Protein AF-A0A329KVJ8-F1 (afdb_monomer)

Solvent-accessible surface area (backbone atoms only — not comparable to full-atom values): 11980 Å² total; per-residue (Å²): 119,60,82,60,92,86,56,85,40,53,45,92,93,45,66,64,91,73,50,40,62,39,57,25,51,51,36,46,52,45,30,54,51,46,46,39,31,69,37,88,88,39,97,41,44,74,36,63,70,59,50,52,50,47,54,54,48,48,53,50,38,30,81,74,75,59,45,93,89,58,81,87,58,68,58,63,56,28,72,75,43,49,28,47,54,31,48,50,55,36,48,65,75,39,54,90,79,50,50,76,67,55,45,56,64,70,48,76,58,88,35,52,45,62,50,101,85,66,48,65,20,43,42,31,60,26,68,48,63,45,74,42,82,87,81,70,42,82,41,76,70,43,79,76,42,49,41,84,73,37,82,89,78,69,43,69,46,85,35,26,67,38,21,28,41,72,72,47,74,44,84,44,96,88,62,32,23,42,40,32,26,41,30,14,88,63,48,76,44,69,42,80,41,74,50,87,52,75,94,76,70,78,93,129

Structure (mmCIF, N/CA/C/O backbone):
data_AF-A0A329KVJ8-F1
#
_entry.id   AF-A0A329KVJ8-F1
#
loop_
_atom_site.group_PDB
_atom_site.id
_atom_site.type_symbol
_atom_site.label_atom_id
_atom_site.label_alt_id
_atom_site.label_comp_id
_atom_site.label_asym_id
_atom_site.label_entity_id
_atom_site.label_seq_id
_atom_site.pdbx_PDB_ins_code
_atom_site.Cartn_x
_atom_site.Cartn_y
_atom_site.Cartn_z
_atom_site.occupancy
_atom_site.B_iso_or_equiv
_atom_site.auth_seq_id
_atom_site.auth_comp_id
_atom_site.auth_asym_id
_atom_site.auth_atom_id
_atom_site.pdbx_PDB_model_num
ATOM 1 N N . MET A 1 1 ? 10.019 -12.399 -16.164 1.00 94.00 1 MET A N 1
ATOM 2 C CA . MET A 1 1 ? 10.721 -11.217 -15.638 1.00 94.00 1 MET A CA 1
ATOM 3 C C . MET A 1 1 ? 12.112 -11.158 -16.250 1.00 94.00 1 MET A C 1
ATOM 5 O O . MET A 1 1 ? 12.782 -12.186 -16.287 1.00 94.00 1 MET A O 1
ATOM 9 N N . VAL A 1 2 ? 12.518 -9.999 -16.761 1.00 96.12 2 VAL A N 1
ATOM 10 C CA . VAL A 1 2 ? 13.874 -9.719 -17.248 1.00 96.12 2 VAL A CA 1
ATOM 11 C C . VAL A 1 2 ? 14.775 -9.478 -16.038 1.00 96.12 2 VAL A C 1
ATOM 13 O O . VAL A 1 2 ? 14.458 -8.648 -15.190 1.00 96.12 2 VAL A O 1
ATOM 16 N N . LYS A 1 3 ? 15.877 -10.228 -15.941 1.00 94.25 3 LYS A N 1
ATOM 17 C CA . LYS A 1 3 ? 16.767 -10.239 -14.762 1.00 94.25 3 LYS A CA 1
ATOM 18 C C . LYS A 1 3 ? 18.189 -9.746 -15.049 1.00 94.25 3 LYS A C 1
ATOM 20 O O . LYS A 1 3 ? 19.031 -9.768 -14.159 1.00 94.25 3 LYS A O 1
ATOM 25 N N . THR A 1 4 ? 18.473 -9.335 -16.283 1.00 94.00 4 THR A N 1
ATOM 26 C CA . THR A 1 4 ? 19.794 -8.830 -16.687 1.00 94.00 4 THR A CA 1
ATOM 27 C C . THR A 1 4 ? 20.113 -7.505 -15.989 1.00 94.00 4 THR A C 1
ATOM 29 O O . THR A 1 4 ? 19.206 -6.794 -15.544 1.00 94.00 4 THR A O 1
ATOM 32 N N . ALA A 1 5 ? 21.398 -7.171 -15.859 1.00 87.75 5 ALA A N 1
ATOM 33 C CA . ALA A 1 5 ? 21.823 -5.935 -15.197 1.00 87.75 5 ALA A CA 1
ATOM 34 C C . ALA A 1 5 ? 21.452 -4.692 -16.026 1.00 87.75 5 ALA A C 1
ATOM 36 O O . ALA A 1 5 ? 21.069 -3.666 -15.479 1.00 87.75 5 ALA A O 1
ATOM 37 N N . GLU A 1 6 ? 21.463 -4.821 -17.351 1.00 91.75 6 GLU A N 1
ATOM 38 C CA . GLU A 1 6 ? 21.201 -3.766 -18.335 1.00 91.75 6 GLU A CA 1
ATOM 39 C C . GLU A 1 6 ? 19.707 -3.633 -18.674 1.00 91.75 6 GLU A C 1
ATOM 41 O O . GLU A 1 6 ? 19.335 -3.080 -19.711 1.00 91.75 6 GLU A O 1
ATOM 46 N N . ARG A 1 7 ? 18.825 -4.202 -17.842 1.00 94.75 7 ARG A N 1
ATOM 47 C CA . ARG A 1 7 ? 17.386 -4.202 -18.108 1.00 94.75 7 ARG A CA 1
ATOM 48 C C . ARG A 1 7 ? 1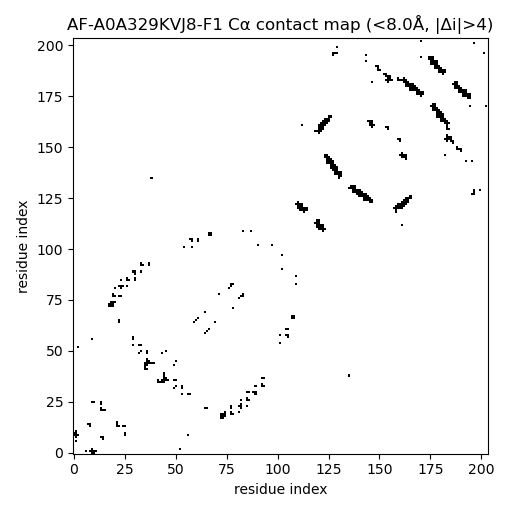6.841 -2.768 -18.116 1.00 94.75 7 ARG A C 1
ATOM 50 O O . ARG A 1 7 ? 17.107 -1.978 -17.215 1.00 94.75 7 ARG A O 1
ATOM 57 N N . THR A 1 8 ? 16.002 -2.471 -19.100 1.00 94.19 8 THR A N 1
ATOM 58 C CA . THR A 1 8 ? 15.227 -1.219 -19.187 1.00 94.19 8 THR A CA 1
ATOM 59 C C . THR A 1 8 ? 13.752 -1.417 -18.824 1.00 94.19 8 THR A C 1
ATOM 61 O O . THR A 1 8 ? 12.992 -0.458 -18.724 1.00 94.19 8 THR A O 1
ATOM 64 N N . THR A 1 9 ? 13.343 -2.668 -18.602 1.00 96.19 9 THR A N 1
ATOM 65 C CA . THR A 1 9 ? 12.014 -3.083 -18.144 1.00 96.19 9 THR A CA 1
ATOM 66 C C . THR A 1 9 ? 12.129 -4.375 -17.336 1.00 96.19 9 THR A C 1
ATOM 68 O O . THR A 1 9 ? 13.104 -5.117 -17.475 1.00 96.19 9 THR A O 1
ATOM 71 N N . LEU A 1 10 ? 11.112 -4.687 -16.533 1.00 97.31 10 LEU A N 1
ATOM 72 C CA . LEU A 1 10 ? 10.978 -5.986 -15.871 1.00 97.31 10 LEU A CA 1
ATOM 73 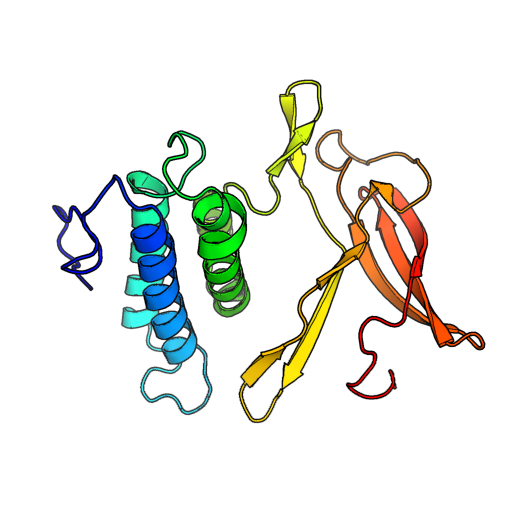C C . LEU A 1 10 ? 10.211 -7.014 -16.715 1.00 97.31 10 LEU A C 1
ATOM 75 O O . LEU A 1 10 ? 10.412 -8.219 -16.546 1.00 97.31 10 LEU A O 1
ATOM 79 N N . TRP A 1 11 ? 9.359 -6.571 -17.641 1.00 97.69 11 TRP A N 1
ATOM 80 C CA . TRP A 1 11 ? 8.614 -7.440 -18.556 1.00 97.69 11 TRP A CA 1
ATOM 81 C C . TRP A 1 11 ? 8.546 -6.830 -19.952 1.00 97.69 11 TRP A C 1
ATOM 83 O O . TRP A 1 11 ? 8.346 -5.625 -20.106 1.00 97.69 11 TRP A O 1
ATOM 93 N N . ALA A 1 12 ? 8.695 -7.691 -20.960 1.00 94.81 12 ALA A N 1
ATOM 94 C CA . ALA A 1 12 ? 8.543 -7.304 -22.354 1.00 94.81 12 ALA A CA 1
ATOM 95 C C . ALA A 1 12 ? 7.123 -6.769 -22.611 1.00 94.81 12 ALA A C 1
ATOM 97 O O . ALA A 1 12 ? 6.149 -7.361 -22.142 1.00 94.81 12 ALA A O 1
ATOM 98 N N . GLY A 1 13 ? 7.013 -5.666 -23.346 1.00 93.00 13 GLY A N 1
ATOM 99 C CA . GLY A 1 13 ? 5.761 -4.963 -23.631 1.00 93.00 13 GLY A CA 1
ATOM 100 C C . GLY A 1 13 ? 5.362 -3.902 -22.596 1.00 93.00 13 GLY A C 1
ATOM 101 O O . GLY A 1 13 ? 4.336 -3.248 -22.786 1.00 93.00 13 GLY A O 1
ATOM 102 N N . LEU A 1 14 ? 6.140 -3.719 -21.517 1.00 95.31 14 LEU A N 1
ATOM 103 C CA . LEU A 1 14 ? 5.912 -2.713 -20.461 1.00 95.31 14 LEU A CA 1
ATOM 104 C C . LEU A 1 14 ? 7.031 -1.642 -20.390 1.00 95.31 14 LEU A C 1
ATOM 106 O O . LEU A 1 14 ? 7.303 -1.049 -19.340 1.00 95.31 14 LEU A O 1
ATOM 110 N N . GLU A 1 15 ? 7.716 -1.396 -21.509 1.00 94.00 15 GLU A N 1
ATOM 111 C CA . GLU A 1 15 ? 8.835 -0.445 -21.618 1.00 94.00 15 GLU A CA 1
ATOM 112 C C . GLU A 1 15 ? 8.394 1.024 -21.728 1.00 94.00 15 GLU A C 1
ATOM 114 O O . GLU A 1 15 ? 9.206 1.932 -21.561 1.00 94.00 15 GLU A O 1
ATOM 119 N N . GLY A 1 16 ? 7.125 1.274 -22.049 1.00 91.12 16 GLY A N 1
ATOM 120 C CA . GLY A 1 16 ? 6.609 2.593 -22.394 1.00 91.12 16 GLY A CA 1
ATOM 121 C C . GLY A 1 16 ? 6.594 3.569 -21.217 1.00 91.12 16 GLY A C 1
ATOM 122 O O . GLY A 1 16 ? 6.222 3.222 -20.097 1.00 91.12 16 GLY A O 1
ATOM 123 N N . THR A 1 17 ? 6.942 4.825 -21.495 1.00 90.88 17 THR A N 1
ATOM 124 C CA . THR A 1 17 ? 7.032 5.918 -20.507 1.00 90.88 17 THR A CA 1
ATOM 125 C C . THR A 1 17 ? 5.989 7.018 -20.714 1.00 90.88 17 THR A C 1
ATOM 127 O O . THR A 1 17 ? 6.091 8.086 -20.124 1.00 90.88 17 THR A O 1
ATOM 130 N N . SER A 1 18 ? 4.983 6.777 -21.559 1.00 93.19 18 SER A N 1
ATOM 131 C CA . SER A 1 18 ? 3.874 7.709 -21.816 1.00 93.19 18 SER A CA 1
ATOM 132 C C . SER A 1 18 ? 2.527 7.228 -21.271 1.00 93.19 18 SER A C 1
ATOM 134 O O . SER A 1 18 ? 1.601 8.025 -21.138 1.00 93.19 18 SER A O 1
ATOM 136 N N . ASN A 1 19 ? 2.408 5.938 -20.939 1.00 95.19 19 ASN A N 1
ATOM 137 C CA . ASN A 1 19 ? 1.203 5.349 -20.363 1.00 95.19 19 ASN A CA 1
ATOM 138 C C . ASN A 1 19 ? 1.502 4.792 -18.959 1.00 95.19 19 ASN A C 1
ATOM 140 O O . ASN A 1 19 ? 2.126 3.730 -18.855 1.00 95.19 19 ASN A O 1
ATOM 144 N N . PRO A 1 20 ? 1.045 5.457 -17.883 1.00 91.94 20 PRO A N 1
ATOM 145 C CA . PRO A 1 20 ? 1.339 5.028 -16.518 1.00 91.94 20 PRO A CA 1
ATOM 146 C C . PRO A 1 20 ? 0.665 3.701 -16.136 1.00 91.94 20 PRO A C 1
ATOM 148 O O . PRO A 1 20 ? 1.131 3.041 -15.213 1.00 91.94 20 PRO A O 1
ATOM 151 N N . ALA A 1 21 ? -0.340 3.223 -16.885 1.00 95.56 21 ALA A N 1
ATOM 152 C CA . ALA A 1 21 ? -0.958 1.914 -16.644 1.00 95.56 21 ALA A CA 1
ATOM 153 C C . ALA A 1 21 ? 0.044 0.749 -16.762 1.00 95.56 21 ALA A C 1
ATOM 155 O O . ALA A 1 21 ? -0.145 -0.315 -16.168 1.00 95.56 21 ALA A O 1
ATOM 156 N N . GLN A 1 22 ? 1.148 0.939 -17.496 1.00 97.06 22 GLN A N 1
ATOM 157 C CA . GLN A 1 22 ? 2.220 -0.056 -17.568 1.00 97.06 22 GLN A CA 1
ATOM 158 C C . GLN A 1 22 ? 2.982 -0.198 -16.242 1.00 97.06 22 GLN A C 1
ATOM 160 O O . GLN A 1 22 ? 3.447 -1.295 -15.924 1.00 97.06 22 GLN A O 1
ATOM 165 N N . ILE A 1 23 ? 3.073 0.874 -15.444 1.00 95.31 23 ILE A N 1
ATOM 166 C CA . ILE A 1 23 ? 3.664 0.842 -14.099 1.00 95.31 23 ILE A CA 1
ATOM 167 C C . ILE A 1 23 ? 2.781 -0.019 -13.191 1.00 95.31 23 ILE A C 1
ATOM 169 O O . ILE A 1 23 ? 3.263 -1.007 -12.634 1.00 95.31 23 ILE A O 1
ATOM 173 N N . SER A 1 24 ? 1.476 0.263 -13.143 1.00 91.75 24 SER A N 1
ATOM 174 C CA . SER A 1 24 ? 0.513 -0.511 -12.351 1.00 91.75 24 SER A CA 1
ATOM 175 C C . SER A 1 24 ? 0.456 -1.975 -12.778 1.00 91.75 24 SER A C 1
ATOM 177 O O . SER A 1 24 ? 0.450 -2.865 -11.932 1.00 91.75 24 SER A O 1
ATOM 179 N N . THR A 1 25 ? 0.502 -2.253 -14.085 1.00 97.50 25 THR A N 1
ATOM 180 C CA . THR A 1 25 ? 0.568 -3.628 -14.614 1.00 97.50 25 THR A CA 1
ATOM 181 C C . THR A 1 25 ? 1.837 -4.349 -14.148 1.00 97.50 25 THR A C 1
ATOM 183 O O . THR A 1 25 ? 1.797 -5.525 -13.787 1.00 97.50 25 THR A O 1
ATOM 186 N N . THR A 1 26 ? 2.970 -3.644 -14.108 1.00 97.81 26 THR A N 1
ATOM 187 C CA . THR A 1 26 ? 4.240 -4.199 -13.626 1.00 97.81 26 THR A CA 1
ATOM 188 C C . THR A 1 26 ? 4.174 -4.547 -12.139 1.00 97.81 26 THR A C 1
ATOM 190 O O . THR A 1 26 ? 4.569 -5.650 -11.756 1.00 97.81 26 THR A O 1
ATOM 193 N N . TYR A 1 27 ? 3.614 -3.666 -11.304 1.00 95.75 27 TYR A N 1
ATOM 194 C CA . TYR A 1 27 ? 3.371 -3.987 -9.896 1.00 95.75 27 TYR A CA 1
ATOM 195 C C . TYR A 1 27 ? 2.333 -5.102 -9.720 1.00 95.75 27 TYR A C 1
ATOM 197 O O . TYR A 1 27 ? 2.516 -5.956 -8.862 1.00 95.75 27 TYR A O 1
ATOM 205 N N . GLY A 1 28 ? 1.312 -5.189 -10.575 1.00 96.94 28 GLY A N 1
ATOM 206 C CA . GLY A 1 28 ? 0.378 -6.320 -10.589 1.00 96.94 28 GLY A CA 1
ATOM 207 C C . GLY A 1 28 ? 1.074 -7.666 -10.836 1.00 96.94 28 GLY A C 1
ATOM 208 O O . GLY A 1 28 ? 0.791 -8.652 -10.153 1.00 96.94 28 GLY A O 1
ATOM 209 N N . ASN A 1 29 ? 2.056 -7.711 -11.742 1.00 98.38 29 ASN A N 1
ATOM 210 C CA . ASN A 1 29 ? 2.873 -8.909 -11.962 1.00 98.38 29 ASN A CA 1
ATOM 211 C C . ASN A 1 29 ? 3.735 -9.257 -10.736 1.00 98.38 29 ASN A C 1
ATOM 213 O O . ASN A 1 29 ? 3.837 -10.431 -10.372 1.00 98.38 29 ASN A O 1
ATOM 217 N N . LEU A 1 30 ? 4.325 -8.254 -10.075 1.00 97.44 30 LEU A N 1
ATOM 218 C CA . LEU A 1 30 ? 5.062 -8.455 -8.822 1.00 97.44 30 LEU A CA 1
ATOM 219 C C . LEU A 1 30 ? 4.135 -8.960 -7.706 1.00 97.44 30 LEU A C 1
ATOM 221 O O . LEU A 1 30 ? 4.497 -9.901 -7.007 1.00 97.44 30 LEU A O 1
ATOM 225 N N . LYS A 1 31 ? 2.908 -8.436 -7.593 1.00 96.25 31 LYS A N 1
ATOM 226 C CA . LYS A 1 31 ? 1.887 -8.927 -6.654 1.00 96.25 31 LYS A CA 1
ATOM 227 C C . LYS A 1 31 ? 1.548 -10.392 -6.901 1.00 96.25 31 LYS A C 1
ATOM 229 O O . LYS A 1 31 ? 1.500 -11.169 -5.950 1.00 96.25 31 LYS A O 1
ATOM 234 N N . ALA A 1 32 ? 1.365 -10.797 -8.157 1.00 97.38 32 ALA A N 1
ATOM 235 C CA . ALA A 1 32 ? 1.114 -12.197 -8.493 1.00 97.38 32 ALA A CA 1
ATOM 236 C C . ALA A 1 32 ? 2.272 -13.114 -8.051 1.00 97.38 32 ALA A C 1
ATOM 238 O O . ALA A 1 32 ? 2.038 -14.188 -7.493 1.00 97.38 32 ALA A O 1
ATOM 239 N N . MET A 1 33 ? 3.522 -12.675 -8.238 1.00 97.94 33 MET A N 1
ATOM 240 C CA . MET A 1 33 ? 4.703 -13.391 -7.739 1.00 97.94 33 MET A CA 1
ATOM 241 C C . MET A 1 33 ? 4.713 -13.472 -6.206 1.00 97.94 33 MET A C 1
ATOM 243 O O . MET A 1 33 ? 4.948 -14.545 -5.652 1.00 97.94 33 MET A O 1
ATOM 247 N N . THR A 1 34 ? 4.406 -12.371 -5.518 1.00 95.69 34 THR A N 1
ATOM 248 C CA . THR A 1 34 ? 4.324 -12.313 -4.051 1.00 95.69 34 THR A CA 1
ATOM 249 C C . THR A 1 34 ? 3.263 -13.252 -3.493 1.00 95.69 34 THR A C 1
ATOM 251 O O . THR A 1 34 ? 3.527 -13.983 -2.536 1.00 95.69 34 THR A O 1
ATOM 254 N N . LEU A 1 35 ? 2.084 -13.300 -4.116 1.00 92.56 35 LEU A N 1
ATOM 255 C CA . LEU A 1 35 ? 1.047 -14.269 -3.773 1.00 92.56 35 LEU A CA 1
ATOM 256 C C . LEU A 1 35 ? 1.576 -15.695 -3.947 1.00 92.56 35 LEU A C 1
ATOM 258 O O . LEU A 1 35 ? 1.502 -16.485 -3.010 1.00 92.56 35 LEU A O 1
ATOM 262 N N . ALA A 1 36 ? 2.203 -16.021 -5.080 1.00 96.25 36 ALA A N 1
ATOM 263 C CA . ALA A 1 36 ? 2.777 -17.350 -5.290 1.00 96.25 36 ALA A CA 1
ATOM 264 C C . ALA A 1 36 ? 3.844 -17.722 -4.236 1.00 96.25 36 ALA A C 1
ATOM 266 O O . ALA A 1 36 ? 3.935 -18.891 -3.862 1.00 96.25 36 ALA A O 1
ATOM 267 N N . TYR A 1 37 ? 4.609 -16.750 -3.730 1.00 96.56 37 TYR A N 1
ATOM 268 C CA . TYR A 1 37 ? 5.597 -16.936 -2.662 1.00 96.56 37 TYR A CA 1
ATOM 269 C C . TYR A 1 37 ? 4.972 -17.125 -1.265 1.00 96.56 37 TYR A C 1
ATOM 271 O O . TYR A 1 37 ? 5.458 -17.944 -0.481 1.00 96.56 37 TYR A O 1
ATOM 279 N N . LYS A 1 38 ? 3.898 -16.399 -0.925 1.00 91.56 38 LYS A N 1
ATOM 280 C CA . LYS A 1 38 ? 3.304 -16.420 0.429 1.00 91.56 38 LYS A CA 1
ATOM 281 C C . LYS A 1 38 ? 2.160 -17.412 0.623 1.00 91.56 38 LYS A C 1
ATOM 283 O O . LYS A 1 38 ? 1.933 -17.884 1.737 1.00 91.56 38 LYS A O 1
ATOM 288 N N . VAL A 1 39 ? 1.420 -17.729 -0.433 1.00 87.25 39 VAL A N 1
ATOM 289 C CA . VAL A 1 39 ? 0.175 -18.503 -0.364 1.00 87.25 39 VAL A CA 1
ATOM 290 C C . VAL A 1 39 ? 0.468 -19.968 -0.022 1.00 87.25 39 VAL A C 1
ATOM 292 O O . VAL A 1 39 ? 1.129 -20.693 -0.762 1.00 87.25 39 VAL A O 1
ATOM 295 N N . LYS A 1 40 ? -0.081 -20.437 1.105 1.00 86.12 40 LYS A N 1
ATOM 296 C CA . LYS A 1 40 ? 0.053 -21.822 1.583 1.00 86.12 40 LYS A CA 1
ATOM 297 C C . LYS A 1 40 ? -0.396 -22.866 0.549 1.00 86.12 40 LYS A C 1
ATOM 299 O O . LYS A 1 40 ? -1.549 -22.862 0.126 1.00 86.12 40 LYS A O 1
ATOM 304 N N . GLY A 1 41 ? 0.463 -23.813 0.195 1.00 89.94 41 GLY A N 1
ATOM 305 C CA . GLY A 1 41 ? 0.143 -24.836 -0.811 1.00 89.94 41 GLY A CA 1
ATOM 306 C C . GLY A 1 41 ? 0.390 -24.402 -2.259 1.00 89.94 41 GLY A C 1
ATOM 307 O O . GLY A 1 41 ? 0.189 -25.202 -3.167 1.00 89.94 41 GLY A O 1
ATOM 308 N N . SER A 1 42 ? 0.881 -23.179 -2.484 1.00 94.81 42 SER A N 1
ATOM 309 C CA . SER A 1 42 ? 1.580 -22.856 -3.726 1.00 94.81 42 SER A CA 1
ATOM 310 C C . SER A 1 42 ? 2.837 -23.720 -3.845 1.00 94.81 42 SER A C 1
ATOM 312 O O . SER A 1 42 ? 3.571 -23.892 -2.871 1.00 94.81 42 SER A O 1
ATOM 314 N N . SER A 1 43 ? 3.147 -24.203 -5.049 1.00 96.44 43 SER A N 1
ATOM 315 C CA . SER A 1 43 ? 4.417 -24.891 -5.325 1.00 96.44 43 SER A CA 1
ATOM 316 C C . SER A 1 43 ? 5.639 -23.974 -5.186 1.00 96.44 43 SER A C 1
ATOM 318 O O . SER A 1 43 ? 6.771 -24.449 -5.191 1.00 96.44 43 SER A O 1
ATOM 320 N N . LEU A 1 44 ? 5.416 -22.660 -5.099 1.00 96.69 44 LEU A N 1
ATOM 321 C CA . LEU A 1 44 ? 6.440 -21.631 -4.927 1.00 96.69 44 LEU A CA 1
ATOM 322 C C . LEU A 1 44 ? 6.447 -21.042 -3.510 1.00 96.69 44 LEU A C 1
ATOM 324 O O . LEU A 1 44 ? 7.183 -20.087 -3.254 1.00 96.69 44 LEU A O 1
ATOM 328 N N . GLN A 1 45 ? 5.659 -21.610 -2.589 1.00 96.12 45 GLN A N 1
ATOM 329 C CA . GLN A 1 45 ? 5.598 -21.141 -1.212 1.00 96.12 45 GLN A CA 1
ATOM 330 C C . GLN A 1 45 ? 6.991 -21.175 -0.567 1.00 96.12 45 GLN A C 1
ATOM 332 O O . GLN A 1 45 ? 7.638 -22.221 -0.541 1.00 96.12 45 GLN A O 1
ATOM 337 N N . GLY A 1 46 ? 7.441 -20.042 -0.023 1.00 93.75 46 GLY A N 1
ATOM 338 C CA . GLY A 1 46 ? 8.740 -19.943 0.651 1.00 93.75 46 GLY A CA 1
ATOM 339 C C . GLY A 1 46 ? 9.949 -20.068 -0.285 1.00 93.75 46 GLY A C 1
ATOM 340 O O . GLY A 1 46 ? 11.061 -20.297 0.182 1.00 93.75 46 GLY A O 1
ATOM 341 N N . ASN A 1 47 ? 9.765 -19.948 -1.604 1.00 97.69 47 ASN A N 1
ATOM 342 C CA . ASN A 1 47 ? 10.873 -20.007 -2.550 1.00 97.69 47 ASN A CA 1
ATOM 343 C C . ASN A 1 47 ? 11.760 -18.751 -2.450 1.00 97.69 47 ASN A C 1
ATOM 345 O O . ASN A 1 47 ? 11.378 -17.663 -2.879 1.00 97.69 47 ASN A O 1
ATOM 349 N N . GLU A 1 48 ? 12.972 -18.922 -1.925 1.00 95.56 48 GLU A N 1
ATOM 350 C CA . GLU A 1 48 ? 13.935 -17.835 -1.708 1.00 95.56 48 GLU A CA 1
ATOM 351 C C . GLU A 1 48 ? 14.378 -17.136 -3.003 1.00 95.56 48 GLU A C 1
ATOM 353 O O . GLU A 1 48 ? 14.541 -15.918 -3.023 1.00 95.56 48 GLU A O 1
ATOM 358 N N . ALA A 1 49 ? 14.530 -17.872 -4.109 1.00 96.25 49 ALA A N 1
ATOM 359 C CA . ALA A 1 49 ? 14.889 -17.265 -5.391 1.00 96.25 49 ALA A CA 1
ATOM 360 C C . ALA A 1 49 ? 13.770 -16.345 -5.904 1.00 96.25 49 ALA A C 1
ATOM 362 O O . ALA A 1 49 ? 14.050 -15.242 -6.366 1.00 96.25 49 ALA A O 1
ATOM 363 N N . LEU A 1 50 ? 12.509 -16.766 -5.755 1.00 97.50 50 LEU A N 1
ATOM 364 C CA . LEU A 1 50 ? 11.348 -15.951 -6.099 1.00 97.50 50 LEU A CA 1
ATOM 365 C C . LEU A 1 50 ? 11.254 -14.707 -5.210 1.00 97.50 50 LEU A C 1
ATOM 367 O O . LEU A 1 50 ? 11.017 -13.621 -5.730 1.00 97.50 50 LEU A O 1
ATOM 371 N N . LYS A 1 51 ? 11.486 -14.840 -3.898 1.00 95.12 51 LYS A N 1
ATOM 372 C CA . LYS A 1 51 ? 11.558 -13.689 -2.985 1.00 95.12 51 LYS A CA 1
ATOM 373 C C . LYS A 1 51 ? 12.606 -12.676 -3.450 1.00 95.12 51 LYS A C 1
ATOM 375 O O . LYS A 1 51 ? 12.294 -11.495 -3.573 1.00 95.12 51 LYS A O 1
ATOM 380 N N . ASN A 1 52 ? 13.817 -13.136 -3.762 1.00 94.06 52 ASN A N 1
ATOM 381 C CA . ASN A 1 52 ? 14.899 -12.266 -4.226 1.00 94.06 52 ASN A CA 1
ATOM 382 C C . ASN A 1 52 ? 14.557 -11.582 -5.556 1.00 94.06 52 ASN A C 1
ATOM 384 O O . ASN A 1 52 ? 14.849 -10.400 -5.725 1.00 94.06 52 ASN A O 1
ATOM 388 N N . ASP A 1 53 ? 13.902 -12.292 -6.480 1.00 96.50 53 ASP A N 1
ATOM 389 C CA . ASP A 1 53 ? 13.412 -11.695 -7.724 1.00 96.50 53 ASP A CA 1
ATOM 390 C C . ASP A 1 53 ? 12.380 -10.589 -7.452 1.00 96.50 53 ASP A C 1
ATOM 392 O O . ASP A 1 53 ? 12.450 -9.528 -8.070 1.00 96.50 53 ASP A O 1
ATOM 396 N N . ILE A 1 54 ? 11.440 -10.814 -6.523 1.00 95.50 54 ILE A N 1
ATOM 397 C CA . ILE A 1 54 ? 10.420 -9.823 -6.153 1.00 95.50 54 ILE A CA 1
ATOM 398 C C . ILE A 1 54 ? 11.083 -8.577 -5.566 1.00 95.50 54 ILE A C 1
ATOM 400 O O . ILE A 1 54 ? 10.838 -7.479 -6.061 1.00 95.50 54 ILE A O 1
ATOM 404 N N . ILE A 1 55 ? 11.947 -8.741 -4.560 1.00 92.25 55 ILE A N 1
ATOM 405 C CA . ILE A 1 55 ? 12.632 -7.625 -3.889 1.00 92.25 55 ILE A CA 1
ATOM 406 C C . ILE A 1 55 ? 13.479 -6.835 -4.891 1.00 92.25 55 ILE A C 1
ATOM 408 O O . ILE A 1 55 ? 13.392 -5.611 -4.946 1.00 92.25 55 ILE A O 1
ATOM 412 N N . ASN A 1 56 ? 14.240 -7.522 -5.748 1.00 93.31 56 ASN A N 1
ATOM 413 C CA . ASN A 1 56 ? 15.030 -6.865 -6.785 1.00 93.31 56 ASN A CA 1
ATOM 414 C C . ASN A 1 56 ? 14.156 -6.144 -7.828 1.00 93.31 56 ASN A C 1
ATOM 416 O O . ASN A 1 56 ? 14.549 -5.107 -8.358 1.00 93.31 56 ASN A O 1
ATOM 420 N N . GLY A 1 57 ? 12.973 -6.682 -8.135 1.00 94.69 57 GLY A N 1
ATOM 421 C CA . GLY A 1 57 ? 11.993 -6.029 -8.997 1.00 94.69 57 GLY A CA 1
ATOM 422 C C . GLY A 1 57 ? 11.423 -4.754 -8.382 1.00 94.69 57 GLY A C 1
ATOM 423 O O . GLY A 1 57 ? 11.356 -3.736 -9.066 1.00 94.69 57 GLY A O 1
ATOM 424 N N . LEU A 1 58 ? 11.055 -4.795 -7.100 1.00 92.25 58 LEU A N 1
ATOM 425 C CA . LEU A 1 58 ? 10.569 -3.630 -6.357 1.00 92.25 58 LEU A CA 1
ATOM 426 C C . LEU A 1 58 ? 11.627 -2.520 -6.317 1.00 92.25 58 LEU A C 1
ATOM 428 O O . LEU A 1 58 ? 11.336 -1.390 -6.707 1.00 92.25 58 LEU A O 1
ATOM 432 N N . ASP A 1 59 ? 12.868 -2.874 -5.973 1.00 90.12 59 ASP A N 1
ATOM 433 C CA . ASP A 1 59 ? 13.990 -1.935 -5.921 1.00 90.12 59 ASP A CA 1
ATOM 434 C C . ASP A 1 59 ? 14.269 -1.294 -7.291 1.00 90.12 59 ASP A C 1
ATOM 436 O O . ASP A 1 59 ? 14.438 -0.077 -7.406 1.00 90.12 59 ASP A O 1
ATOM 440 N N . TRP A 1 60 ? 14.233 -2.088 -8.366 1.00 93.81 60 TRP A N 1
ATOM 441 C CA . TRP A 1 60 ? 14.389 -1.565 -9.721 1.00 93.81 60 TRP A CA 1
ATOM 442 C C . TRP A 1 60 ? 13.236 -0.627 -10.108 1.00 93.81 60 TRP A C 1
ATOM 444 O O . TRP A 1 60 ? 13.481 0.431 -10.693 1.00 93.81 60 TRP A O 1
ATOM 454 N N . MET A 1 61 ? 11.987 -0.980 -9.778 1.00 93.31 61 MET A N 1
ATOM 455 C CA . MET A 1 61 ? 10.821 -0.131 -10.052 1.00 93.31 61 MET A CA 1
ATOM 456 C C . MET A 1 61 ? 10.915 1.203 -9.326 1.00 93.31 61 MET A C 1
ATOM 458 O O . MET A 1 61 ? 10.647 2.235 -9.945 1.00 93.31 61 MET A O 1
ATOM 462 N N . TYR A 1 62 ? 11.352 1.194 -8.066 1.00 88.75 62 TYR A N 1
ATOM 463 C CA . TYR A 1 62 ? 11.584 2.416 -7.312 1.00 88.75 62 TYR A CA 1
ATOM 464 C C . TYR A 1 62 ? 12.610 3.304 -8.021 1.00 88.75 62 TYR A C 1
ATOM 466 O O . TYR A 1 62 ? 12.290 4.418 -8.422 1.00 88.75 62 TYR A O 1
ATOM 474 N N . HIS A 1 63 ? 13.810 2.797 -8.300 1.00 88.12 63 HIS A N 1
ATOM 475 C CA . HIS A 1 63 ? 14.874 3.614 -8.890 1.00 88.12 63 HIS A CA 1
ATOM 476 C C . HIS A 1 63 ? 14.570 4.126 -10.308 1.00 88.12 63 HIS A C 1
ATOM 478 O O . HIS A 1 63 ? 15.097 5.167 -10.698 1.00 88.12 63 HIS A O 1
ATOM 484 N N . ASN A 1 64 ? 13.730 3.430 -11.085 1.00 91.56 64 ASN A N 1
ATOM 485 C CA . ASN A 1 64 ? 13.581 3.706 -12.520 1.00 91.56 64 ASN A CA 1
ATOM 486 C C . ASN A 1 64 ? 12.194 4.194 -12.953 1.00 91.56 64 ASN A C 1
ATOM 488 O O . ASN A 1 64 ? 12.089 4.831 -14.001 1.00 91.56 64 ASN A O 1
ATOM 492 N N . ARG A 1 65 ? 11.117 3.849 -12.236 1.00 91.56 65 ARG A N 1
ATOM 493 C CA . ARG A 1 65 ? 9.742 3.998 -12.755 1.00 91.56 65 ARG A CA 1
ATOM 494 C C . ARG A 1 65 ? 8.770 4.688 -11.806 1.00 91.56 65 ARG A C 1
ATOM 496 O O . ARG A 1 65 ? 7.911 5.411 -12.301 1.00 91.56 65 ARG A O 1
ATOM 503 N N . TYR A 1 66 ? 8.884 4.487 -10.494 1.00 87.75 66 TYR A N 1
ATOM 504 C CA . TYR A 1 66 ? 7.925 5.010 -9.519 1.00 87.75 66 TYR A CA 1
ATOM 505 C C . TYR A 1 66 ? 8.634 5.482 -8.238 1.00 87.75 66 TYR A C 1
ATOM 507 O O . TYR A 1 66 ? 8.850 4.705 -7.312 1.00 87.75 66 TYR A O 1
ATOM 515 N N . ASN A 1 67 ? 9.025 6.763 -8.208 1.00 81.56 67 ASN A N 1
ATOM 516 C CA . ASN A 1 67 ? 9.655 7.430 -7.061 1.00 81.56 67 ASN A CA 1
ATOM 517 C C . ASN A 1 67 ? 9.354 8.943 -7.045 1.00 81.56 67 ASN A C 1
ATOM 519 O O . ASN A 1 67 ? 8.929 9.475 -8.073 1.00 81.56 67 ASN A O 1
ATOM 523 N N . PRO A 1 68 ? 9.631 9.660 -5.935 1.00 76.56 68 PRO A N 1
ATOM 524 C CA . PRO A 1 68 ? 9.293 11.082 -5.793 1.00 76.56 68 PRO A CA 1
ATOM 525 C C . PRO A 1 68 ? 9.956 12.031 -6.800 1.00 76.56 68 PRO A C 1
ATOM 527 O O . PRO A 1 68 ? 9.483 13.148 -6.986 1.00 76.56 68 PRO A O 1
ATOM 530 N N . SER A 1 69 ? 11.058 11.621 -7.435 1.00 80.12 69 SER A N 1
ATOM 531 C CA . SER A 1 69 ? 11.746 12.443 -8.438 1.00 80.12 69 SER A CA 1
ATOM 532 C C . SER A 1 69 ? 11.138 12.298 -9.838 1.00 80.12 69 SER A C 1
ATOM 534 O O . SER A 1 69 ? 11.492 13.061 -10.736 1.00 80.12 69 SER A O 1
ATOM 536 N N . ILE A 1 70 ? 10.246 11.323 -10.055 1.00 82.75 70 ILE A N 1
ATOM 537 C CA . ILE A 1 70 ? 9.582 11.106 -11.342 1.00 82.75 70 ILE A CA 1
ATOM 538 C C . ILE A 1 70 ? 8.318 11.963 -11.413 1.00 82.75 70 ILE A C 1
ATOM 540 O O . ILE A 1 70 ? 7.399 11.817 -10.612 1.00 82.75 70 ILE A O 1
ATOM 544 N N . ALA A 1 71 ? 8.263 12.845 -12.412 1.00 86.25 71 ALA A N 1
ATOM 545 C CA . ALA A 1 71 ? 7.068 13.625 -12.706 1.00 86.25 71 ALA A CA 1
ATOM 546 C C . ALA A 1 71 ? 5.930 12.712 -13.186 1.00 86.25 71 ALA A C 1
ATOM 548 O O . ALA A 1 71 ? 6.136 11.837 -14.031 1.00 86.25 71 ALA A O 1
ATOM 549 N N . THR A 1 72 ? 4.722 12.946 -12.676 1.00 85.56 72 THR A N 1
ATOM 550 C CA . THR A 1 72 ? 3.529 12.199 -13.081 1.00 85.56 72 THR A CA 1
ATOM 551 C C . THR A 1 72 ? 3.107 12.573 -14.506 1.00 85.56 72 THR A C 1
ATOM 553 O O . THR A 1 72 ? 3.287 13.701 -14.968 1.00 85.56 72 THR A O 1
ATOM 556 N N . TYR A 1 73 ? 2.553 11.604 -15.234 1.00 91.25 73 TYR A N 1
ATOM 557 C CA . TYR A 1 73 ? 2.072 11.778 -16.607 1.00 91.25 73 TYR A CA 1
ATOM 558 C C . TYR A 1 73 ? 0.892 10.854 -16.901 1.00 91.25 73 TYR A C 1
ATOM 560 O O . TYR A 1 73 ? 0.736 9.810 -16.271 1.00 91.25 73 TYR A O 1
ATOM 568 N N . GLY A 1 74 ? 0.082 11.200 -17.903 1.00 94.06 74 GLY A N 1
ATOM 569 C CA . GLY A 1 74 ? -1.063 10.388 -18.312 1.00 94.06 74 GLY A CA 1
ATOM 570 C C . GLY A 1 74 ? -2.178 10.370 -17.262 1.00 94.06 74 GLY A C 1
ATOM 571 O O . GLY A 1 74 ? -2.532 11.406 -16.707 1.00 94.06 74 GLY A O 1
ATOM 572 N N . ASN A 1 75 ? -2.770 9.200 -17.026 1.00 88.88 75 ASN A N 1
ATOM 573 C CA . ASN A 1 75 ? -3.871 9.041 -16.078 1.00 88.88 75 ASN A CA 1
ATOM 574 C C . ASN A 1 75 ? -3.384 9.163 -14.621 1.00 88.88 75 ASN A C 1
ATOM 576 O O . ASN A 1 75 ? -2.646 8.299 -14.149 1.00 88.88 75 ASN A O 1
ATOM 580 N N . TRP A 1 76 ? -3.838 10.198 -13.905 1.00 78.00 76 TRP A N 1
ATOM 581 C CA . TRP A 1 76 ? -3.508 10.450 -12.493 1.00 78.00 76 TRP A CA 1
ATOM 582 C C . TRP A 1 76 ? -3.850 9.261 -11.584 1.00 78.00 76 TRP A C 1
ATOM 584 O O . TRP A 1 76 ? -3.094 8.946 -10.667 1.00 78.00 76 TRP A O 1
ATOM 594 N N . TRP A 1 77 ? -4.941 8.552 -11.896 1.00 80.38 77 TRP A N 1
ATOM 595 C CA . TRP A 1 77 ? -5.416 7.414 -11.112 1.00 80.38 77 TRP A CA 1
ATOM 596 C C . TRP A 1 77 ? -4.345 6.328 -10.973 1.00 80.38 77 TRP A C 1
ATOM 598 O O . TRP A 1 77 ? -4.238 5.702 -9.926 1.00 80.38 77 TRP A O 1
ATOM 608 N N . GLU A 1 78 ? -3.506 6.123 -11.991 1.00 85.06 78 GLU A N 1
ATOM 609 C CA . GLU A 1 78 ? -2.455 5.102 -11.941 1.00 85.06 78 GLU A CA 1
ATOM 610 C C . GLU A 1 78 ? -1.366 5.433 -10.913 1.00 85.06 78 GLU A C 1
ATOM 612 O O . GLU A 1 78 ? -0.830 4.526 -10.280 1.00 85.06 78 GLU A O 1
ATOM 617 N N . TRP A 1 79 ? -1.069 6.720 -10.719 1.00 78.75 79 TRP A N 1
ATOM 618 C CA . TRP A 1 79 ? -0.040 7.192 -9.792 1.00 78.75 79 TRP A CA 1
ATOM 619 C C . TRP A 1 79 ? -0.518 7.215 -8.347 1.00 78.75 79 TRP A C 1
ATOM 621 O O . TRP A 1 79 ? 0.258 6.890 -7.450 1.00 78.75 79 TRP A O 1
ATOM 631 N N . GLU A 1 80 ? -1.775 7.603 -8.138 1.00 68.19 80 GLU A N 1
ATOM 632 C CA . GLU A 1 80 ? -2.336 7.871 -6.809 1.00 68.19 80 GLU A CA 1
ATOM 633 C C . GLU A 1 80 ? -3.208 6.737 -6.271 1.00 68.19 80 GLU A C 1
ATOM 635 O O . GLU A 1 80 ? -3.446 6.669 -5.067 1.00 68.19 80 GLU A O 1
ATOM 640 N N . ILE A 1 81 ? -3.633 5.800 -7.126 1.00 64.69 81 ILE A N 1
ATOM 641 C CA . ILE A 1 81 ? -4.501 4.688 -6.724 1.00 64.69 81 ILE A CA 1
ATOM 642 C C . ILE A 1 81 ? -4.007 3.352 -7.296 1.00 64.69 81 ILE A C 1
ATOM 644 O O . ILE A 1 81 ? -3.718 2.431 -6.538 1.00 64.69 81 ILE A O 1
ATOM 648 N N . GLY A 1 82 ? -3.871 3.226 -8.617 1.00 77.88 82 GLY A N 1
ATOM 649 C CA . GLY A 1 82 ? -3.588 1.951 -9.286 1.00 77.88 82 GLY A CA 1
ATOM 650 C C . GLY A 1 82 ? -2.301 1.270 -8.820 1.00 77.88 82 GLY A C 1
ATOM 651 O O . GLY A 1 82 ? -2.342 0.183 -8.242 1.00 77.88 82 GLY A O 1
ATOM 652 N N . THR A 1 83 ? -1.155 1.911 -9.051 1.00 83.81 83 THR A N 1
ATOM 653 C CA . THR A 1 83 ? 0.160 1.434 -8.595 1.00 83.81 83 THR A CA 1
ATOM 654 C C . THR A 1 83 ? 0.242 1.318 -7.065 1.00 83.81 83 THR A C 1
ATOM 656 O O . THR A 1 83 ? 0.635 0.25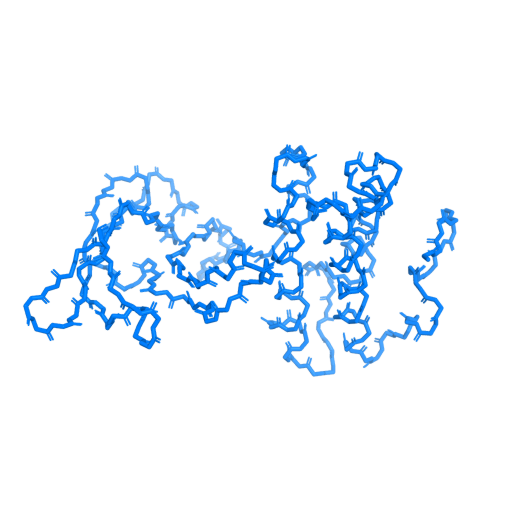0 -6.584 1.00 83.81 83 THR A O 1
ATOM 659 N N . PRO A 1 84 ? -0.174 2.338 -6.291 1.00 77.75 84 PRO A N 1
ATOM 660 C CA . PRO A 1 84 ? -0.299 2.265 -4.837 1.00 77.75 84 PRO A CA 1
ATOM 661 C C . PRO A 1 84 ? -0.954 1.015 -4.267 1.00 77.75 84 PRO A C 1
ATOM 663 O O . PRO A 1 84 ? -0.386 0.369 -3.389 1.00 77.75 84 PRO A O 1
ATOM 666 N N . LEU A 1 85 ? -2.131 0.650 -4.779 1.00 75.38 85 LEU A N 1
ATOM 667 C CA . LEU A 1 85 ? -2.877 -0.511 -4.301 1.00 75.38 85 LEU A CA 1
ATOM 668 C C . LEU A 1 85 ? -2.057 -1.796 -4.456 1.00 75.38 85 LEU A C 1
ATOM 670 O O . LEU A 1 85 ? -1.957 -2.587 -3.522 1.00 75.38 85 LEU A O 1
ATOM 674 N N . GLN A 1 86 ? -1.413 -1.976 -5.614 1.00 84.69 86 GLN A N 1
ATOM 675 C CA . GLN A 1 86 ? -0.579 -3.153 -5.865 1.00 84.69 86 GLN A CA 1
ATOM 676 C C . GLN A 1 86 ? 0.652 -3.182 -4.952 1.00 84.69 86 GLN A C 1
ATOM 678 O O . GLN A 1 86 ? 1.008 -4.244 -4.439 1.00 84.69 86 GLN A O 1
ATOM 683 N N . LEU A 1 87 ? 1.307 -2.033 -4.749 1.00 84.38 87 LEU A N 1
ATOM 684 C CA . LEU A 1 87 ? 2.492 -1.950 -3.898 1.00 84.38 87 LEU A CA 1
ATOM 685 C C . LEU A 1 87 ? 2.155 -2.235 -2.430 1.00 84.38 87 LEU A C 1
ATOM 687 O O . LEU A 1 87 ? 2.874 -3.001 -1.787 1.00 84.38 87 LEU A O 1
ATOM 691 N N . ASN A 1 88 ? 1.041 -1.695 -1.931 1.00 75.75 88 ASN A N 1
ATOM 692 C CA . ASN A 1 88 ? 0.562 -1.961 -0.577 1.00 75.75 88 ASN A CA 1
ATOM 693 C C . ASN A 1 88 ? 0.346 -3.458 -0.350 1.00 75.75 88 ASN A C 1
ATOM 695 O O . ASN A 1 88 ? 0.909 -4.014 0.590 1.00 75.75 88 ASN A O 1
ATOM 699 N N . ASP A 1 89 ? -0.366 -4.135 -1.254 1.00 80.19 89 ASP A N 1
ATOM 700 C CA . ASP A 1 89 ? -0.594 -5.578 -1.141 1.00 80.19 89 ASP A CA 1
ATOM 701 C C . ASP A 1 89 ? 0.719 -6.373 -1.091 1.00 80.19 89 ASP A C 1
ATOM 703 O O . ASP A 1 89 ? 0.867 -7.294 -0.284 1.00 80.19 89 ASP A O 1
ATOM 707 N N . ILE A 1 90 ? 1.698 -6.016 -1.931 1.00 85.88 90 ILE A N 1
ATOM 708 C CA . ILE A 1 90 ? 3.004 -6.686 -1.955 1.00 85.88 90 ILE A CA 1
ATOM 709 C C . ILE A 1 90 ? 3.729 -6.520 -0.620 1.00 85.88 90 ILE A C 1
ATOM 711 O O . ILE A 1 90 ? 4.197 -7.508 -0.052 1.00 85.88 90 ILE A O 1
ATOM 715 N N . VAL A 1 91 ? 3.838 -5.286 -0.126 1.00 78.56 91 VAL A N 1
ATOM 716 C CA . VAL A 1 91 ? 4.596 -4.992 1.096 1.00 78.56 91 VAL A CA 1
ATOM 717 C C . VAL A 1 91 ? 3.903 -5.582 2.318 1.00 78.56 91 VAL A C 1
ATOM 719 O O . VAL A 1 91 ? 4.575 -6.172 3.159 1.00 78.56 91 VAL A O 1
ATOM 722 N N . THR A 1 92 ? 2.571 -5.514 2.399 1.00 78.06 92 THR A N 1
ATOM 723 C CA . THR A 1 92 ? 1.805 -6.162 3.471 1.00 78.06 92 THR A CA 1
ATOM 724 C C . THR A 1 92 ? 2.065 -7.665 3.503 1.00 78.06 92 THR A C 1
ATOM 726 O O . THR A 1 92 ? 2.319 -8.224 4.570 1.00 78.06 92 THR A O 1
ATOM 729 N N . LEU A 1 93 ? 2.065 -8.327 2.343 1.00 81.75 93 LEU A N 1
ATOM 730 C CA . LEU A 1 93 ? 2.358 -9.756 2.265 1.00 81.75 93 LEU A CA 1
ATOM 731 C C . LEU A 1 93 ? 3.809 -10.073 2.650 1.00 81.75 93 LEU A C 1
ATOM 733 O O . LEU A 1 93 ? 4.041 -11.094 3.291 1.00 81.75 93 LEU A O 1
ATOM 737 N N . LEU A 1 94 ? 4.776 -9.225 2.293 1.00 83.75 94 LEU A N 1
ATOM 738 C CA . LEU A 1 94 ? 6.206 -9.441 2.551 1.00 83.75 94 LEU A CA 1
ATOM 739 C C . LEU A 1 94 ? 6.722 -8.830 3.858 1.00 83.75 94 LEU A C 1
ATOM 741 O O . LEU A 1 94 ? 7.916 -8.917 4.121 1.00 83.75 94 LEU A O 1
ATOM 745 N N . TYR A 1 95 ? 5.867 -8.232 4.691 1.00 76.50 95 TYR A N 1
ATOM 746 C CA . TYR A 1 95 ? 6.292 -7.388 5.817 1.00 76.50 95 TYR A CA 1
ATOM 747 C C . TYR A 1 95 ? 7.347 -8.038 6.731 1.00 76.50 95 TYR A C 1
ATOM 749 O O . TYR A 1 95 ? 8.295 -7.387 7.155 1.00 76.50 95 TYR A O 1
ATOM 757 N N . HIS A 1 96 ? 7.222 -9.341 6.998 1.00 76.44 96 HIS A N 1
ATOM 758 C CA . HIS A 1 96 ? 8.177 -10.086 7.825 1.00 76.44 96 HIS A CA 1
ATOM 759 C C . HIS A 1 96 ? 9.429 -10.585 7.083 1.00 76.44 96 HIS A C 1
ATOM 761 O O . HIS A 1 96 ? 10.366 -11.030 7.741 1.00 76.44 96 HIS A O 1
ATOM 767 N N . ASP A 1 97 ? 9.451 -10.557 5.748 1.00 78.06 97 ASP A N 1
ATOM 768 C CA . ASP A 1 97 ? 10.625 -10.933 4.948 1.00 78.06 97 ASP A CA 1
ATOM 769 C C . ASP A 1 97 ? 11.472 -9.731 4.514 1.00 78.06 97 ASP A C 1
ATOM 771 O O . ASP A 1 97 ? 12.589 -9.935 4.043 1.00 78.06 97 ASP A O 1
ATOM 775 N N . LEU A 1 98 ? 10.946 -8.508 4.634 1.00 72.38 98 LEU A N 1
ATOM 776 C CA . LEU A 1 98 ? 11.661 -7.284 4.288 1.00 72.38 98 LEU A CA 1
ATOM 777 C C . LEU A 1 98 ? 12.479 -6.785 5.479 1.00 72.38 98 LEU A C 1
ATOM 779 O O . LEU A 1 98 ? 12.003 -6.706 6.613 1.00 72.38 98 LEU A O 1
ATOM 783 N N . THR A 1 99 ? 13.718 -6.391 5.215 1.00 71.75 99 THR A N 1
ATOM 784 C CA . THR A 1 99 ? 14.531 -5.658 6.184 1.00 71.75 99 THR A CA 1
ATOM 785 C C . THR A 1 99 ? 14.033 -4.213 6.326 1.00 71.75 99 THR A C 1
ATOM 787 O O . THR A 1 99 ? 13.446 -3.663 5.391 1.00 71.75 99 THR A O 1
ATOM 790 N N . PRO A 1 100 ? 14.321 -3.525 7.449 1.00 59.28 100 PRO A N 1
ATOM 791 C CA . PRO A 1 100 ? 13.957 -2.115 7.616 1.00 59.28 100 PRO A CA 1
ATOM 792 C C . PRO A 1 100 ? 14.462 -1.192 6.490 1.00 59.28 100 PRO A C 1
ATOM 794 O O . PRO A 1 100 ? 13.788 -0.225 6.144 1.00 59.28 100 PRO A O 1
ATOM 797 N N . GLY A 1 101 ? 15.623 -1.496 5.894 1.00 58.09 101 GLY A N 1
ATOM 798 C CA . GLY A 1 101 ? 16.167 -0.742 4.758 1.00 58.09 101 GLY A CA 1
ATOM 799 C C . GLY A 1 101 ? 15.404 -0.976 3.449 1.00 58.09 101 GLY A C 1
ATOM 800 O O . GLY A 1 101 ? 15.164 -0.032 2.703 1.00 58.09 101 GLY A O 1
ATOM 801 N N . GLU A 1 102 ? 14.959 -2.207 3.189 1.00 61.88 102 GLU A N 1
ATOM 802 C CA . GLU A 1 102 ? 14.129 -2.533 2.018 1.00 61.88 102 GLU A CA 1
ATOM 803 C C . GLU A 1 102 ? 12.716 -1.968 2.150 1.00 61.88 102 GLU A C 1
ATOM 805 O O . GLU A 1 102 ? 12.130 -1.560 1.147 1.00 61.88 102 GLU A O 1
ATOM 810 N N . ILE A 1 103 ? 12.194 -1.884 3.377 1.00 57.72 103 ILE A N 1
ATOM 811 C CA . ILE A 1 103 ? 10.978 -1.126 3.670 1.00 57.72 103 ILE A CA 1
ATOM 812 C C . ILE A 1 103 ? 11.239 0.348 3.342 1.00 57.72 103 ILE A C 1
ATOM 814 O O . ILE A 1 103 ? 10.527 0.898 2.521 1.00 57.72 103 ILE A O 1
ATOM 818 N N . GLY A 1 104 ? 12.302 0.975 3.858 1.00 51.94 104 GLY A N 1
ATOM 819 C CA . GLY A 1 104 ? 12.611 2.390 3.590 1.00 51.94 104 GLY A CA 1
ATOM 820 C C . GLY A 1 104 ? 12.768 2.764 2.105 1.00 51.94 104 GLY A C 1
ATOM 821 O O . GLY A 1 104 ? 12.281 3.815 1.695 1.00 51.94 104 GLY A O 1
ATOM 822 N N . ASN A 1 105 ? 13.385 1.900 1.290 1.00 53.53 105 ASN A N 1
ATOM 823 C CA . ASN A 1 105 ? 13.587 2.146 -0.146 1.00 53.53 105 ASN A CA 1
ATOM 824 C C . ASN A 1 105 ? 12.326 1.887 -0.990 1.00 53.53 105 ASN A C 1
ATOM 826 O O . ASN A 1 105 ? 12.090 2.596 -1.962 1.00 53.53 105 ASN A O 1
ATOM 830 N N . ASN A 1 106 ? 11.502 0.898 -0.625 1.00 48.81 106 ASN A N 1
ATOM 831 C CA . ASN A 1 106 ? 10.256 0.580 -1.339 1.00 48.81 106 ASN A CA 1
ATOM 832 C C . ASN A 1 106 ? 9.023 1.302 -0.761 1.00 48.81 106 ASN A C 1
ATOM 834 O O . ASN A 1 106 ? 7.939 1.222 -1.337 1.00 48.81 106 ASN A O 1
ATOM 838 N N . TRP A 1 107 ? 9.196 2.066 0.326 1.00 52.97 107 TRP A N 1
ATOM 839 C CA . TRP A 1 107 ? 8.178 2.876 1.004 1.00 52.97 107 TRP A CA 1
ATOM 840 C C . TRP A 1 107 ? 8.389 4.405 0.909 1.00 52.97 107 TRP A C 1
ATOM 842 O O . TRP A 1 107 ? 8.167 5.118 1.889 1.00 52.97 107 TRP A O 1
ATOM 852 N N . PRO A 1 108 ? 8.773 5.003 -0.230 1.00 44.66 108 PRO A N 1
ATOM 853 C CA . PRO A 1 108 ? 9.039 6.439 -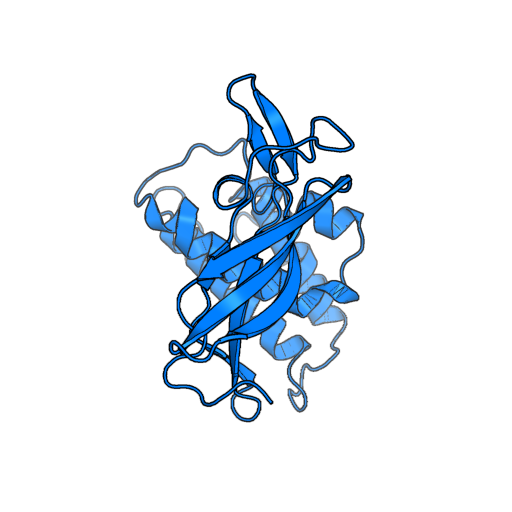0.261 1.00 44.66 108 PRO A CA 1
ATOM 854 C C . PRO A 1 108 ? 7.763 7.288 -0.300 1.00 44.66 108 PRO A C 1
ATOM 856 O O . PRO A 1 108 ? 7.870 8.507 -0.400 1.00 44.66 108 PRO A O 1
ATOM 859 N N . HIS A 1 109 ? 6.559 6.698 -0.273 1.00 45.56 109 HIS A N 1
ATOM 860 C CA . HIS A 1 109 ? 5.339 7.491 -0.457 1.00 45.56 109 HIS A CA 1
ATOM 861 C C . HIS A 1 109 ? 4.078 7.054 0.285 1.00 45.56 109 HIS A C 1
ATOM 863 O O . HIS A 1 109 ? 3.209 7.899 0.470 1.00 45.56 109 HIS A O 1
ATOM 869 N N . PHE A 1 110 ? 3.943 5.811 0.765 1.00 45.66 110 PHE A N 1
ATOM 870 C CA . PHE A 1 110 ? 2.649 5.422 1.351 1.00 45.66 110 PHE A CA 1
ATOM 871 C C . PHE A 1 110 ? 2.373 5.982 2.729 1.00 45.66 110 PHE A C 1
ATOM 873 O O . PHE A 1 110 ? 1.216 6.031 3.124 1.00 45.66 110 PHE A O 1
ATOM 880 N N . LEU A 1 111 ? 3.398 6.485 3.415 1.00 50.00 111 LEU A N 1
ATOM 881 C CA . LEU A 1 111 ? 3.230 7.147 4.702 1.00 50.00 111 LEU A CA 1
ATOM 882 C C . LEU A 1 111 ? 4.212 8.307 4.902 1.00 50.00 111 LEU A C 1
ATOM 884 O O . LEU A 1 111 ? 4.633 8.555 6.028 1.00 50.00 111 LEU A O 1
ATOM 888 N N . GLN A 1 112 ? 4.632 8.978 3.827 1.00 50.47 112 GLN A N 1
ATOM 889 C CA . GLN A 1 112 ? 5.427 10.203 3.927 1.00 50.47 112 GLN A CA 1
ATOM 890 C C . GLN A 1 112 ? 4.658 11.375 3.324 1.00 50.47 112 GLN A C 1
ATOM 892 O O . GLN A 1 112 ? 4.760 11.666 2.136 1.00 50.47 112 GLN A O 1
ATOM 897 N N . GLY A 1 113 ? 3.831 12.006 4.154 1.00 56.41 113 GLY A N 1
ATOM 898 C CA . GLY A 1 113 ? 3.181 13.269 3.823 1.00 56.41 113 GLY A CA 1
ATOM 899 C C . GLY A 1 113 ? 4.182 14.410 3.956 1.00 56.41 113 GLY A C 1
ATOM 900 O O . GLY A 1 113 ? 5.213 14.266 4.606 1.00 56.41 113 GLY A O 1
ATOM 901 N N . LYS A 1 114 ? 3.896 15.563 3.358 1.00 64.06 114 LYS A N 1
ATOM 902 C CA . LYS A 1 114 ? 4.544 16.809 3.770 1.00 64.06 114 LYS A CA 1
ATOM 903 C C . LYS A 1 114 ? 3.497 17.715 4.374 1.00 64.06 114 LYS A C 1
ATOM 905 O O . LYS A 1 114 ? 2.396 17.814 3.834 1.00 64.06 114 LYS A O 1
ATOM 910 N N . ASP A 1 115 ? 3.832 18.365 5.477 1.00 71.00 115 ASP A N 1
ATOM 911 C CA . ASP A 1 115 ? 2.987 19.438 5.979 1.00 71.00 115 ASP A CA 1
ATOM 912 C C . ASP A 1 115 ? 3.034 20.650 5.026 1.00 71.00 115 ASP A C 1
ATOM 914 O O . ASP A 1 115 ? 3.817 20.709 4.070 1.00 71.00 115 ASP A O 1
ATOM 918 N N . SER A 1 116 ? 2.207 21.663 5.288 1.00 69.00 116 SER A N 1
ATOM 919 C CA . SER A 1 116 ? 2.201 22.906 4.504 1.00 69.00 116 SER A CA 1
ATOM 920 C C . SER A 1 116 ? 3.536 23.671 4.531 1.00 69.00 116 SER A C 1
ATOM 922 O O . SER A 1 116 ? 3.744 24.555 3.704 1.00 69.00 116 SER A O 1
ATOM 924 N N . GLY A 1 117 ? 4.425 23.360 5.480 1.00 72.94 117 GLY A N 1
ATOM 925 C CA . GLY A 1 117 ? 5.776 23.906 5.598 1.00 72.94 117 GLY A CA 1
ATOM 926 C C . GLY A 1 117 ? 6.847 23.089 4.865 1.00 72.94 117 GLY A C 1
ATOM 927 O O . GLY A 1 117 ? 8.009 23.493 4.853 1.00 72.94 117 GLY A O 1
ATOM 928 N N . GLY A 1 118 ? 6.478 21.969 4.235 1.00 71.12 118 GLY A N 1
ATOM 929 C CA . GLY A 1 118 ? 7.392 21.077 3.525 1.00 71.12 118 GLY A CA 1
ATOM 930 C C . GLY A 1 118 ? 8.131 20.076 4.420 1.00 71.12 118 GLY A C 1
ATOM 931 O O . GLY A 1 118 ? 9.023 19.387 3.917 1.00 71.12 118 GLY A O 1
ATOM 932 N N . GLN A 1 119 ? 7.784 19.978 5.708 1.00 76.06 119 GLN A N 1
ATOM 933 C CA . GLN A 1 119 ? 8.334 18.983 6.626 1.00 76.06 119 GLN A CA 1
ATOM 934 C C . GLN A 1 119 ? 7.774 17.601 6.302 1.00 76.06 119 GLN A C 1
ATOM 936 O O . GLN A 1 119 ? 6.565 17.438 6.173 1.00 76.06 119 GLN A O 1
ATOM 941 N N . GLU A 1 120 ? 8.653 16.604 6.209 1.00 77.44 120 GLU A N 1
ATOM 942 C CA . GLU A 1 120 ? 8.251 15.205 6.071 1.00 77.44 120 GLU A CA 1
ATOM 943 C C . GLU A 1 120 ? 7.507 14.726 7.320 1.00 77.44 120 GLU A C 1
ATOM 945 O O . GLU A 1 120 ? 7.958 14.906 8.453 1.00 77.44 120 GLU A O 1
ATOM 950 N N . LEU A 1 121 ? 6.358 14.107 7.084 1.00 75.69 121 LEU A N 1
ATOM 951 C CA . LEU A 1 121 ? 5.465 13.542 8.074 1.00 75.69 121 LEU A CA 1
ATOM 952 C C . LEU A 1 121 ? 5.414 12.045 7.882 1.00 75.69 121 LEU A C 1
ATOM 954 O O . LEU A 1 121 ? 5.135 11.573 6.786 1.00 75.69 121 LEU A O 1
ATOM 958 N N . LYS A 1 122 ? 5.558 11.296 8.962 1.00 70.88 122 LYS A N 1
ATOM 959 C CA . LYS A 1 122 ? 5.052 9.938 9.016 1.00 70.88 122 LYS A CA 1
ATOM 960 C C . LYS A 1 122 ? 3.533 10.007 9.099 1.00 70.88 122 LYS A C 1
ATOM 962 O O . LYS A 1 122 ? 2.971 10.577 10.034 1.00 70.88 122 LYS A O 1
ATOM 967 N N . VAL A 1 123 ? 2.879 9.420 8.114 1.00 78.06 123 VAL A N 1
ATOM 968 C CA . VAL A 1 123 ? 1.423 9.320 8.067 1.00 78.06 123 VAL A CA 1
ATOM 969 C C . VAL A 1 123 ? 1.056 7.931 8.566 1.00 78.06 123 VAL A C 1
ATOM 971 O O . VAL A 1 123 ? 1.644 6.961 8.138 1.00 78.06 123 VAL A O 1
ATOM 974 N N . TYR A 1 124 ? 0.126 7.774 9.491 1.00 80.00 124 TYR A N 1
ATOM 975 C CA . TYR A 1 124 ? -0.426 6.452 9.813 1.00 80.00 124 TYR A CA 1
ATOM 976 C C . TYR A 1 124 ? -1.926 6.604 9.858 1.00 80.00 124 TYR A C 1
ATOM 978 O O . TYR A 1 124 ? -2.414 7.568 10.438 1.00 80.00 124 TYR A O 1
ATOM 986 N N . LEU A 1 125 ? -2.641 5.680 9.224 1.00 85.62 125 LEU A N 1
ATOM 987 C CA . LEU A 1 125 ? -4.081 5.768 9.029 1.00 85.62 125 LEU A CA 1
ATOM 988 C C . LEU A 1 125 ? -4.759 4.551 9.644 1.00 85.62 125 LEU A C 1
ATOM 990 O O . LEU A 1 125 ? -4.235 3.435 9.603 1.00 85.62 125 LEU A O 1
ATOM 994 N N . ASN A 1 126 ? -5.966 4.748 10.163 1.00 86.31 126 ASN A N 1
ATOM 995 C CA . ASN A 1 126 ? -6.813 3.633 10.538 1.00 86.31 126 ASN A CA 1
ATOM 996 C C . ASN A 1 126 ? -7.424 3.050 9.268 1.00 86.31 126 ASN A C 1
ATOM 998 O O . ASN A 1 126 ? -8.093 3.753 8.510 1.00 86.31 126 ASN A O 1
ATOM 1002 N N . MET A 1 127 ? -7.226 1.755 9.054 1.00 89.50 127 MET A N 1
ATOM 1003 C CA . MET A 1 127 ? -7.784 1.031 7.918 1.00 89.50 127 MET A CA 1
ATOM 1004 C C . ME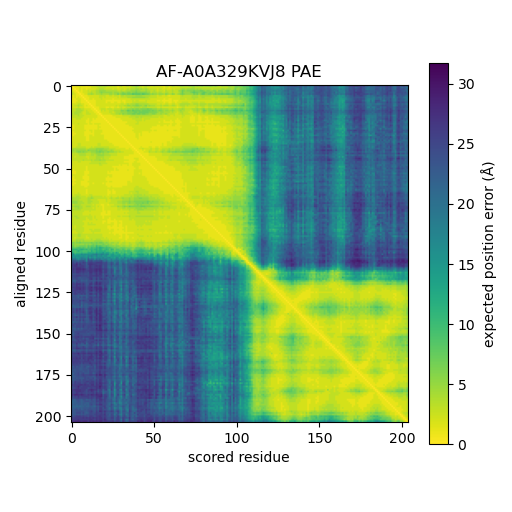T A 1 127 ? -8.584 -0.174 8.400 1.00 89.50 127 MET A C 1
ATOM 1006 O O . MET A 1 127 ? -8.245 -0.790 9.412 1.00 89.50 127 MET A O 1
ATOM 1010 N N . SER A 1 128 ? -9.625 -0.527 7.653 1.00 90.88 128 SER A N 1
ATOM 1011 C CA . SER A 1 128 ? -10.321 -1.807 7.783 1.00 90.88 128 SER A CA 1
ATOM 1012 C C . SER A 1 128 ? -10.294 -2.550 6.460 1.00 90.88 128 SER A C 1
ATOM 1014 O O . SER A 1 128 ? -10.274 -1.932 5.399 1.00 90.88 128 SER A O 1
ATOM 1016 N N . PHE A 1 129 ? -10.345 -3.871 6.533 1.00 90.00 129 PHE A N 1
ATOM 1017 C CA . PHE A 1 129 ? -10.556 -4.759 5.398 1.00 90.00 129 PHE A CA 1
ATOM 1018 C C . PHE A 1 129 ? -11.212 -6.046 5.900 1.00 90.00 129 PHE A C 1
ATOM 1020 O O . PHE A 1 129 ? -11.076 -6.410 7.072 1.00 90.00 129 PHE A O 1
ATOM 1027 N N . VAL A 1 130 ? -11.894 -6.751 5.008 1.00 90.56 130 VAL A N 1
ATOM 1028 C CA . VAL A 1 130 ? -12.432 -8.089 5.251 1.00 90.56 130 VAL A CA 1
ATOM 1029 C C . VAL A 1 130 ? -11.476 -9.093 4.629 1.00 90.56 130 VAL A C 1
ATOM 1031 O O . VAL A 1 130 ? -11.084 -8.953 3.476 1.00 90.56 130 VAL A O 1
ATOM 1034 N N . PHE A 1 131 ? -11.072 -10.107 5.386 1.00 85.31 131 PHE A N 1
ATOM 1035 C CA . PHE A 1 131 ? -10.222 -11.175 4.870 1.00 85.31 131 PHE A CA 1
ATOM 1036 C C . PHE A 1 131 ? -11.060 -12.431 4.641 1.00 85.31 131 PHE A C 1
ATOM 1038 O O . PHE A 1 131 ? -11.593 -12.988 5.599 1.00 85.31 131 PHE A O 1
ATOM 1045 N N . ASP A 1 132 ? -11.171 -12.874 3.385 1.00 84.69 132 ASP A N 1
ATOM 1046 C CA . ASP A 1 132 ? -11.728 -14.188 3.048 1.00 84.69 132 ASP A CA 1
ATOM 1047 C C . ASP A 1 132 ? -10.625 -15.242 3.258 1.00 84.69 132 ASP A C 1
ATOM 1049 O O . ASP A 1 132 ? -9.657 -15.269 2.491 1.00 84.69 132 ASP A O 1
ATOM 1053 N N . PRO A 1 133 ? -10.722 -16.120 4.273 1.00 80.88 133 PRO A N 1
ATOM 1054 C CA . PRO A 1 133 ? -9.674 -17.094 4.561 1.00 80.88 133 PRO A CA 1
ATOM 1055 C C . PRO A 1 133 ? -9.636 -18.262 3.564 1.00 80.88 133 PRO A C 1
ATOM 1057 O O . PRO A 1 133 ? -8.597 -18.919 3.445 1.00 80.88 133 PRO A O 1
ATOM 1060 N N . GLU A 1 134 ? -10.737 -18.539 2.857 1.00 87.31 134 GLU A N 1
ATOM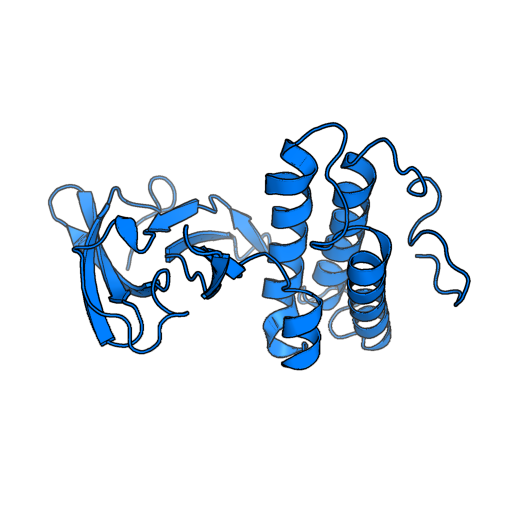 1061 C CA . GLU A 1 134 ? -10.810 -19.609 1.859 1.00 87.31 134 GLU A CA 1
ATOM 1062 C C . GLU A 1 134 ? -10.136 -19.167 0.561 1.00 87.31 134 GLU A C 1
ATOM 1064 O O . GLU A 1 134 ? -9.263 -19.871 0.043 1.00 87.31 134 GLU A O 1
ATOM 1069 N N . ARG A 1 135 ? -10.490 -17.971 0.076 1.00 78.06 135 ARG A N 1
ATOM 1070 C CA . ARG A 1 135 ? -9.902 -17.369 -1.133 1.00 78.06 135 ARG A CA 1
ATOM 1071 C C . ARG A 1 135 ? -8.545 -16.725 -0.882 1.00 78.06 135 ARG A C 1
ATOM 1073 O O . ARG A 1 135 ? -7.739 -16.629 -1.803 1.00 78.06 135 ARG A O 1
ATOM 1080 N N . ARG A 1 136 ? -8.262 -16.360 0.372 1.00 70.50 136 ARG A N 1
ATOM 1081 C CA . ARG A 1 136 ? -7.068 -15.616 0.813 1.00 70.50 136 ARG A CA 1
ATOM 1082 C C . ARG A 1 136 ? -6.963 -14.259 0.134 1.00 70.50 136 ARG A C 1
ATOM 1084 O O . 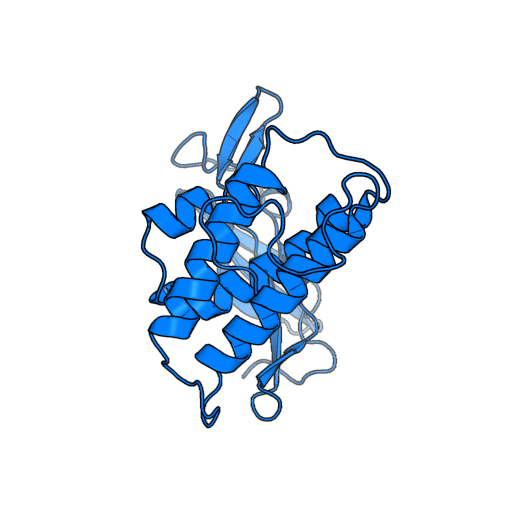ARG A 1 136 ? -5.886 -13.834 -0.280 1.00 70.50 136 ARG A O 1
ATOM 1091 N N . GLU A 1 137 ? -8.105 -13.601 0.034 1.00 74.94 137 GLU A N 1
ATOM 1092 C CA . GLU A 1 137 ? -8.256 -12.298 -0.592 1.00 74.94 137 GLU A CA 1
ATOM 1093 C C . GLU A 1 137 ? -8.691 -11.276 0.456 1.00 74.94 137 GLU A C 1
ATOM 1095 O O . GLU A 1 137 ? -9.473 -11.576 1.363 1.00 74.94 137 GLU A O 1
ATOM 1100 N N . PHE A 1 138 ? -8.159 -10.063 0.329 1.00 75.94 138 PHE A N 1
ATOM 1101 C CA . PHE A 1 138 ? -8.659 -8.902 1.051 1.00 75.94 138 PHE A CA 1
ATOM 1102 C C . PHE A 1 138 ? -9.778 -8.263 0.230 1.00 75.94 138 PHE A C 1
ATOM 1104 O O . PHE A 1 138 ? -9.637 -8.059 -0.975 1.00 75.94 138 PHE A O 1
ATOM 1111 N N . MET A 1 139 ? -10.880 -7.943 0.892 1.00 83.81 139 MET A N 1
ATOM 1112 C CA . MET A 1 139 ? -12.061 -7.298 0.331 1.00 83.81 139 MET A CA 1
ATOM 1113 C C . MET A 1 139 ? -12.378 -6.045 1.148 1.00 83.81 139 MET A C 1
ATOM 1115 O O . MET A 1 139 ? -11.950 -5.925 2.298 1.00 83.81 139 MET A O 1
ATOM 1119 N N . ASP A 1 140 ? -13.107 -5.108 0.544 1.00 85.12 140 ASP A N 1
ATOM 1120 C CA . ASP A 1 140 ? -13.676 -3.933 1.223 1.00 85.12 140 ASP A CA 1
ATOM 1121 C C . ASP A 1 140 ? -12.660 -3.142 2.063 1.00 85.12 140 ASP A C 1
ATOM 1123 O O . ASP A 1 140 ? -12.927 -2.696 3.183 1.00 85.12 140 ASP A O 1
ATOM 1127 N N . MET A 1 141 ? -11.454 -2.988 1.507 1.00 83.19 141 MET A N 1
ATOM 1128 C CA . MET A 1 141 ? -10.400 -2.182 2.106 1.00 83.19 141 MET A CA 1
ATOM 1129 C C . MET A 1 141 ? -10.790 -0.702 2.071 1.00 83.19 141 MET A C 1
ATOM 1131 O O . MET A 1 141 ? -11.090 -0.156 1.010 1.00 83.19 141 MET A O 1
ATOM 1135 N N . GLN A 1 142 ? -10.742 -0.041 3.224 1.00 83.75 142 GLN A N 1
ATOM 1136 C CA . GLN A 1 142 ? -11.092 1.372 3.359 1.00 83.75 142 GLN A CA 1
ATOM 1137 C C . GLN A 1 142 ? -10.288 2.050 4.473 1.00 83.75 142 GLN A C 1
ATOM 1139 O O . GLN A 1 142 ? -9.899 1.417 5.458 1.00 83.75 142 GLN A O 1
ATOM 1144 N N . ILE A 1 143 ? -10.061 3.357 4.321 1.00 85.12 143 ILE A N 1
ATOM 1145 C CA . ILE A 1 143 ? -9.550 4.222 5.389 1.00 85.12 143 ILE A CA 1
ATOM 1146 C C . ILE A 1 143 ? -10.740 4.621 6.260 1.00 85.12 143 ILE A C 1
ATOM 1148 O O . ILE A 1 143 ? -11.689 5.232 5.776 1.00 85.12 143 ILE A O 1
ATOM 1152 N N . ILE A 1 144 ? -10.673 4.283 7.544 1.00 93.06 144 ILE A N 1
ATOM 1153 C CA . ILE A 1 144 ? -11.748 4.503 8.523 1.00 93.06 144 ILE A CA 1
ATOM 1154 C C . ILE A 1 144 ? -11.430 5.620 9.522 1.00 93.06 144 ILE A C 1
ATOM 1156 O O . ILE A 1 144 ? -12.264 5.966 10.353 1.00 93.06 144 ILE A O 1
ATOM 1160 N N . GLY A 1 145 ? -10.226 6.187 9.454 1.00 87.38 145 GLY A N 1
ATOM 1161 C CA . GLY A 1 145 ? -9.804 7.282 10.316 1.00 87.38 145 GLY A CA 1
ATOM 1162 C C . GLY A 1 145 ? -8.441 7.827 9.911 1.00 87.38 145 GLY A C 1
ATOM 1163 O O . GLY A 1 145 ? -7.524 7.074 9.584 1.00 87.38 145 GLY A O 1
ATOM 1164 N N . THR A 1 146 ? -8.316 9.148 9.935 1.00 89.88 146 THR A N 1
ATOM 1165 C CA . THR A 1 146 ? -7.051 9.877 9.768 1.00 89.88 146 THR A CA 1
ATOM 1166 C C . THR A 1 146 ? -6.828 10.766 10.989 1.00 89.88 146 THR A C 1
ATOM 1168 O O . THR A 1 146 ? -7.755 10.973 11.782 1.00 89.88 146 THR A O 1
ATOM 1171 N N . ARG A 1 147 ? -5.632 11.348 11.159 1.00 88.19 147 ARG A N 1
ATOM 1172 C CA . ARG A 1 147 ? -5.359 12.193 12.332 1.00 88.19 147 ARG A CA 1
ATOM 1173 C C . ARG A 1 147 ? -6.326 13.364 12.471 1.00 88.19 147 ARG A C 1
ATOM 1175 O O . ARG A 1 147 ? -6.694 13.699 13.598 1.00 88.19 147 ARG A O 1
ATOM 1182 N N . SER A 1 148 ? -6.779 13.947 11.363 1.00 89.44 148 SER A N 1
ATOM 1183 C CA . SER A 1 148 ? -7.723 15.071 11.354 1.00 89.44 148 SER A CA 1
ATOM 1184 C C . SER A 1 148 ? -9.148 14.705 11.782 1.00 89.44 148 SER A C 1
ATOM 1186 O O . SER A 1 148 ? -9.929 15.600 12.092 1.00 89.44 148 SER A O 1
ATOM 1188 N N . CYS A 1 149 ? -9.513 13.419 11.800 1.00 91.69 149 CYS A N 1
ATOM 1189 C CA . CYS A 1 149 ? -10.820 12.981 12.298 1.00 91.69 149 CYS A CA 1
ATOM 1190 C C . CYS A 1 149 ? -10.930 13.118 13.825 1.00 91.69 149 CYS A C 1
ATOM 1192 O O . CYS A 1 149 ? -12.033 13.243 14.357 1.00 91.69 149 CYS A O 1
ATOM 1194 N N . TYR A 1 150 ? -9.797 13.084 14.530 1.00 90.81 150 TYR A N 1
ATOM 1195 C CA . TYR A 1 150 ? -9.722 13.176 15.985 1.00 90.81 150 TYR A CA 1
ATOM 1196 C C . TYR A 1 150 ? -9.588 14.630 16.451 1.00 90.81 150 TYR A C 1
ATOM 1198 O O . TYR A 1 150 ? -9.102 15.477 15.696 1.00 90.81 150 TYR A O 1
ATOM 1206 N N . PRO A 1 151 ? -9.938 14.934 17.717 1.00 89.31 151 PRO A N 1
ATOM 1207 C CA . PRO A 1 151 ? -9.648 16.235 18.305 1.00 89.31 151 PRO A CA 1
ATOM 1208 C C . PRO A 1 151 ? -8.173 16.646 18.126 1.00 89.31 151 PRO A C 1
ATOM 1210 O O . PRO A 1 151 ? -7.278 15.788 18.113 1.00 89.31 151 PRO A O 1
ATOM 1213 N N . PRO A 1 152 ? -7.892 17.950 17.968 1.00 89.19 152 PRO A N 1
ATOM 1214 C CA . PRO A 1 152 ? -6.523 18.434 17.875 1.00 89.19 152 PRO A CA 1
ATOM 1215 C C . PRO A 1 152 ? -5.772 18.147 19.178 1.00 89.19 152 PRO A C 1
ATOM 1217 O O . PRO A 1 152 ? -6.339 18.250 20.265 1.00 89.19 152 PRO A O 1
ATOM 1220 N N . GLY A 1 153 ? -4.491 17.819 19.060 1.00 85.88 153 GLY A N 1
ATOM 1221 C CA . GLY A 1 153 ? -3.642 17.492 20.197 1.00 85.88 153 GLY A CA 1
ATOM 1222 C C . GLY A 1 153 ? -2.185 17.281 19.784 1.00 85.88 153 GLY A C 1
ATOM 1223 O O . GLY A 1 153 ? -1.864 17.364 18.593 1.00 85.88 153 GLY A O 1
ATOM 1224 N N . PRO A 1 154 ? -1.280 17.111 20.757 1.00 89.94 154 PRO A N 1
ATOM 1225 C CA . PRO A 1 154 ? 0.155 17.123 20.518 1.00 89.94 154 PRO A CA 1
ATOM 1226 C C . PRO A 1 154 ? 0.645 15.861 19.801 1.00 89.94 154 PRO A C 1
ATOM 1228 O O . PRO A 1 154 ? 0.082 14.780 19.942 1.00 89.94 154 PRO A O 1
ATOM 1231 N N . ALA A 1 155 ? 1.776 15.997 19.111 1.00 86.56 155 ALA A N 1
ATOM 1232 C CA . ALA A 1 155 ? 2.580 14.881 18.629 1.00 86.56 155 ALA A CA 1
ATOM 1233 C C . ALA A 1 155 ? 3.930 14.862 19.354 1.00 86.56 155 ALA A C 1
ATOM 1235 O O . ALA A 1 155 ? 4.452 15.907 19.752 1.00 86.56 155 ALA A O 1
ATOM 1236 N N . LYS A 1 156 ? 4.494 13.669 19.551 1.00 78.19 156 LYS A N 1
ATOM 1237 C CA . LYS A 1 156 ? 5.744 13.462 20.292 1.00 78.19 156 LYS A CA 1
ATOM 1238 C C . LYS A 1 156 ? 6.940 14.063 19.565 1.00 78.19 156 LYS A C 1
ATOM 1240 O O . LYS A 1 156 ? 7.878 14.541 20.203 1.00 78.19 156 LYS A O 1
ATOM 1245 N N . MET A 1 157 ? 6.890 14.018 18.239 1.00 80.25 157 MET A N 1
ATOM 1246 C CA . MET A 1 157 ? 7.865 14.588 17.322 1.00 80.25 157 MET A CA 1
ATOM 1247 C C . MET A 1 157 ? 7.124 15.291 16.172 1.00 80.25 157 MET A C 1
ATOM 1249 O O . MET A 1 157 ? 5.983 14.921 15.883 1.00 80.25 157 MET A O 1
ATOM 1253 N N . PRO A 1 158 ? 7.738 16.295 15.519 1.00 80.44 158 PRO A N 1
ATOM 1254 C CA . PRO A 1 158 ? 7.088 17.054 14.446 1.00 80.44 158 PRO A CA 1
ATOM 1255 C C . PRO A 1 158 ? 6.621 16.195 13.259 1.00 80.44 158 PRO A C 1
ATOM 1257 O O . PRO A 1 158 ? 5.566 16.447 12.683 1.00 80.44 158 PRO A O 1
ATOM 1260 N N . ASP A 1 159 ? 7.356 15.125 12.951 1.00 79.06 159 ASP A N 1
ATOM 1261 C CA . ASP A 1 159 ? 7.028 14.172 11.891 1.00 79.06 159 ASP A CA 1
ATOM 1262 C C . ASP A 1 159 ? 5.874 13.224 12.258 1.00 79.06 159 ASP A C 1
ATOM 1264 O O . ASP A 1 159 ? 5.397 12.503 11.396 1.00 79.06 159 ASP A O 1
ATOM 1268 N N . LEU A 1 160 ? 5.388 13.207 13.504 1.00 79.44 160 LEU A N 1
ATOM 1269 C CA . LEU A 1 160 ? 4.300 12.319 13.942 1.00 79.44 160 LEU A CA 1
ATOM 1270 C C . LEU A 1 160 ? 2.921 12.997 13.950 1.00 79.44 160 LEU A C 1
ATOM 1272 O O . LEU A 1 160 ? 1.953 12.465 14.497 1.00 79.44 160 LEU A O 1
ATOM 1276 N N . THR A 1 161 ? 2.819 14.193 13.374 1.00 86.19 161 THR A N 1
ATOM 1277 C CA . THR A 1 161 ? 1.602 15.016 13.422 1.00 86.19 161 THR A CA 1
ATOM 1278 C C . THR A 1 161 ? 0.453 14.493 12.569 1.00 86.19 161 THR A C 1
ATOM 1280 O O . THR A 1 161 ? -0.656 14.980 12.750 1.00 86.19 161 THR A O 1
ATOM 1283 N N . ASP A 1 162 ? 0.677 13.486 11.720 1.00 84.25 162 ASP A N 1
ATOM 1284 C CA . ASP A 1 162 ? -0.364 12.786 10.952 1.00 84.25 162 ASP A CA 1
ATOM 1285 C C . ASP A 1 162 ? -0.366 11.267 11.227 1.00 84.25 162 ASP A C 1
ATOM 1287 O O . ASP A 1 162 ? -0.645 10.436 10.367 1.00 84.25 162 ASP A O 1
ATOM 1291 N N . CYS A 1 163 ? -0.011 10.878 12.456 1.00 80.88 163 CYS A N 1
ATOM 1292 C CA . CYS A 1 163 ? 0.006 9.483 12.893 1.00 80.88 163 CYS A CA 1
ATOM 1293 C C . CYS A 1 163 ? -1.240 9.118 13.707 1.00 80.88 163 CYS A C 1
ATOM 1295 O O . CYS A 1 163 ? -1.461 9.687 14.785 1.00 80.88 163 CYS A O 1
ATOM 1297 N N . VAL A 1 164 ? -1.983 8.100 13.261 1.00 83.69 164 VAL A N 1
ATOM 1298 C CA . VAL A 1 164 ? -2.969 7.380 14.080 1.00 83.69 164 VAL A CA 1
ATOM 1299 C C . VAL A 1 164 ? -2.756 5.866 14.055 1.00 83.69 164 VAL A C 1
ATOM 1301 O O . VAL A 1 164 ? -2.526 5.268 13.007 1.00 83.69 164 VAL A O 1
ATOM 1304 N N . PHE A 1 165 ? -2.857 5.238 15.228 1.00 80.31 165 PHE A N 1
ATOM 1305 C CA . PHE A 1 165 ? -2.701 3.793 15.412 1.00 80.31 165 PHE A CA 1
ATOM 1306 C C . PHE A 1 165 ? -3.977 3.185 15.969 1.00 80.31 165 PHE A C 1
ATOM 1308 O O . PHE A 1 165 ? -4.341 3.475 17.108 1.00 80.31 165 PHE A O 1
ATOM 1315 N N . THR A 1 166 ? -4.633 2.314 15.199 1.00 87.56 166 THR A N 1
ATOM 1316 C CA . THR A 1 166 ? -5.847 1.623 15.651 1.00 87.56 166 THR A CA 1
ATOM 1317 C C . THR A 1 166 ? -5.546 0.809 16.906 1.00 87.56 166 THR A C 1
ATOM 1319 O O . THR A 1 166 ? -4.733 -0.111 16.864 1.00 87.56 166 THR A O 1
ATOM 1322 N N . SER A 1 167 ? -6.211 1.127 18.016 1.00 81.06 167 SER A N 1
ATOM 1323 C CA . SER A 1 167 ? -6.064 0.390 19.278 1.00 81.06 167 SER A CA 1
ATOM 1324 C C . SER A 1 167 ? -7.276 -0.480 19.604 1.00 81.06 167 SER A C 1
ATOM 1326 O O . SER A 1 167 ? -7.153 -1.438 20.362 1.00 81.06 167 SER A O 1
ATOM 1328 N N . GLY A 1 168 ? -8.436 -0.188 19.014 1.00 84.69 168 GLY A N 1
ATOM 1329 C CA . GLY A 1 168 ? -9.628 -1.013 19.157 1.00 84.69 168 GLY A CA 1
ATOM 1330 C C . GLY A 1 168 ? -10.869 -0.359 18.572 1.00 84.69 168 GLY A C 1
ATOM 1331 O O . GLY A 1 168 ? -10.875 0.827 18.247 1.00 84.69 168 GLY A O 1
ATOM 1332 N N . ILE A 1 169 ? -11.932 -1.146 18.458 1.00 92.38 169 ILE A N 1
ATOM 1333 C CA . ILE A 1 169 ? -13.256 -0.689 18.041 1.00 92.38 169 ILE A CA 1
ATOM 1334 C C . ILE A 1 169 ? -14.314 -1.301 18.955 1.00 92.38 169 ILE A C 1
ATOM 1336 O O . ILE A 1 169 ? -14.169 -2.442 19.390 1.00 92.38 169 ILE A O 1
ATOM 1340 N N . VAL A 1 170 ? -15.375 -0.552 19.246 1.00 91.69 170 VAL A N 1
ATOM 1341 C CA . VAL A 1 170 ? -16.502 -1.020 20.063 1.00 91.69 170 VAL A CA 1
ATOM 1342 C C . VAL A 1 170 ? -17.803 -0.733 19.329 1.00 91.69 170 VAL A C 1
ATOM 1344 O O . VAL A 1 170 ? -18.062 0.410 18.956 1.00 91.69 170 VAL A O 1
ATOM 1347 N N . LEU A 1 171 ? -18.621 -1.768 19.122 1.00 93.31 171 LEU A N 1
ATOM 1348 C CA . LEU A 1 171 ? -19.961 -1.617 18.559 1.00 93.31 171 LEU A CA 1
ATOM 1349 C C . LEU A 1 171 ? -20.883 -0.915 19.558 1.00 93.31 171 LEU A C 1
ATOM 1351 O O . LEU A 1 171 ? -20.904 -1.244 20.744 1.00 93.31 171 LEU A O 1
ATOM 1355 N N . ARG A 1 172 ? -21.644 0.056 19.063 1.00 91.88 172 ARG A N 1
ATOM 1356 C CA . ARG A 1 172 ? -22.594 0.853 19.838 1.00 91.88 172 ARG A CA 1
ATOM 1357 C C . ARG A 1 172 ? -24.020 0.358 19.611 1.00 91.88 172 ARG A C 1
ATOM 1359 O O . ARG A 1 172 ? -24.325 -0.257 18.593 1.00 91.88 172 ARG A O 1
ATOM 1366 N N . GLU A 1 173 ? -24.918 0.702 20.532 1.00 92.56 173 GLU A N 1
ATOM 1367 C CA . GLU A 1 173 ? -26.350 0.372 20.429 1.00 92.56 173 GLU A CA 1
ATOM 1368 C C . GLU A 1 173 ? -27.031 1.011 19.206 1.00 92.56 173 GLU A C 1
ATOM 1370 O O . GLU A 1 173 ? -28.000 0.469 18.682 1.00 92.56 173 GLU A O 1
ATOM 1375 N N . ASP A 1 174 ? -26.505 2.141 18.721 1.00 94.38 174 ASP A N 1
ATOM 1376 C CA . ASP A 1 174 ? -26.996 2.859 17.537 1.00 94.38 174 ASP A CA 1
ATOM 1377 C C . ASP A 1 174 ? -26.507 2.263 16.199 1.00 94.38 174 ASP A C 1
ATOM 1379 O O . ASP A 1 174 ? -26.810 2.803 15.135 1.00 94.38 174 ASP A O 1
ATOM 1383 N N . GLY A 1 175 ? -25.760 1.153 16.236 1.00 91.31 175 GLY A N 1
ATOM 1384 C CA . GLY A 1 175 ? -25.222 0.475 15.054 1.00 91.31 175 GLY A CA 1
ATOM 1385 C C . GLY A 1 175 ? -23.946 1.100 14.482 1.00 91.31 175 GLY A C 1
ATOM 1386 O O . GLY A 1 175 ? -23.414 0.587 13.498 1.00 91.31 175 GLY A O 1
ATOM 1387 N N . LYS A 1 176 ? -23.427 2.178 15.083 1.00 95.44 176 LYS A N 1
ATOM 1388 C CA . LYS A 1 176 ? -22.106 2.740 14.762 1.00 95.44 176 LYS A CA 1
ATOM 1389 C C . LYS A 1 176 ? -21.006 2.057 15.574 1.00 95.44 176 LYS A C 1
ATOM 1391 O O . LYS A 1 176 ? -21.278 1.238 16.453 1.00 95.44 176 LYS A O 1
ATOM 1396 N N . VAL A 1 177 ? -19.750 2.413 15.316 1.00 95.12 177 VAL A N 1
ATOM 1397 C CA . VAL A 1 177 ? -18.617 1.971 16.141 1.00 95.12 177 VAL A CA 1
ATOM 1398 C C . VAL A 1 177 ? -17.834 3.146 16.702 1.00 95.12 177 VAL A C 1
ATOM 1400 O O . VAL A 1 177 ? -17.591 4.141 16.021 1.00 95.12 177 VAL A O 1
ATOM 1403 N N . ASP A 1 178 ? -17.417 3.005 17.954 1.00 95.06 178 ASP A N 1
ATOM 1404 C CA . ASP A 1 178 ? -16.389 3.848 18.546 1.00 95.06 178 ASP A CA 1
ATOM 1405 C C . ASP A 1 178 ? -15.019 3.280 18.157 1.00 95.06 178 ASP A C 1
ATOM 1407 O O . ASP A 1 178 ? -14.662 2.179 18.572 1.00 95.06 178 ASP A O 1
ATOM 1411 N N . LEU A 1 179 ? -14.262 4.026 17.352 1.00 93.81 179 LEU A N 1
ATOM 1412 C CA . LEU A 1 179 ? -12.893 3.715 16.949 1.00 93.81 179 LEU A CA 1
ATOM 1413 C C . LEU A 1 179 ? -11.907 4.422 17.877 1.00 93.81 179 LEU A C 1
ATOM 1415 O O . LEU A 1 179 ? -11.858 5.653 17.937 1.00 93.81 179 LEU A O 1
ATOM 1419 N N . TYR A 1 180 ? -11.092 3.630 18.562 1.00 90.44 180 TYR A N 1
ATOM 1420 C CA . TYR A 1 180 ? -10.041 4.082 19.461 1.00 90.44 180 TYR A CA 1
ATOM 1421 C C . TYR A 1 180 ? -8.697 4.057 18.748 1.00 90.44 180 TYR A C 1
ATOM 1423 O O . TYR A 1 180 ? -8.393 3.140 17.976 1.00 90.44 180 TYR A O 1
ATOM 1431 N N . SER A 1 181 ? -7.877 5.075 18.987 1.00 86.88 181 SER A N 1
ATOM 1432 C CA . SER A 1 181 ? -6.541 5.143 18.403 1.00 86.88 181 SER A CA 1
ATOM 1433 C C . SER A 1 181 ? -5.533 5.846 19.289 1.00 86.88 181 SER A C 1
ATOM 1435 O O . SER A 1 181 ? -5.886 6.763 20.025 1.00 86.88 181 SER A O 1
ATOM 1437 N N . GLY A 1 182 ? -4.271 5.433 19.198 1.00 83.25 182 GLY A N 1
ATOM 1438 C CA . GLY A 1 182 ? -3.143 6.255 19.630 1.00 83.25 182 GLY A CA 1
ATOM 1439 C C . GLY A 1 182 ? -2.915 7.381 18.623 1.00 83.25 182 GLY A C 1
ATOM 1440 O O . GLY A 1 182 ? -2.976 7.129 17.421 1.00 83.25 182 GLY A O 1
ATOM 1441 N N . LEU A 1 183 ? -2.682 8.604 19.096 1.00 83.81 183 LEU A N 1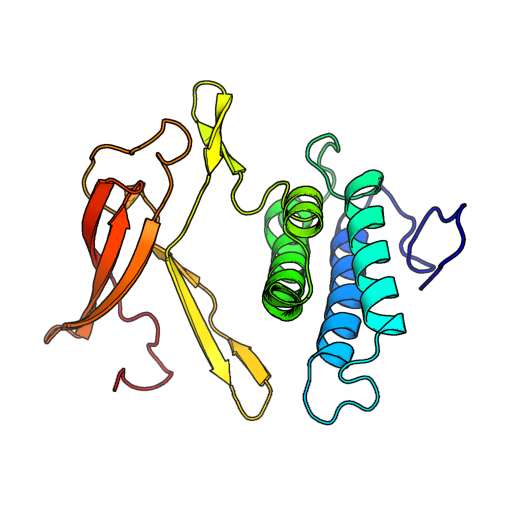
ATOM 1442 C CA . LEU A 1 183 ? -2.469 9.789 18.263 1.00 83.81 183 LEU A CA 1
ATOM 1443 C C . LEU A 1 183 ? -1.066 10.349 18.515 1.00 83.81 183 LEU A C 1
ATOM 1445 O O . LEU A 1 183 ? -0.715 10.652 19.660 1.00 83.81 183 LEU A O 1
ATOM 1449 N N . GLY A 1 184 ? -0.278 10.484 17.443 1.00 75.38 184 GLY A N 1
ATOM 1450 C CA . GLY A 1 184 ? 1.025 11.160 17.456 1.00 75.38 184 GLY A CA 1
ATOM 1451 C C . GLY A 1 184 ? 2.002 10.704 18.547 1.00 75.38 184 GLY A C 1
ATOM 1452 O O . GLY A 1 184 ? 2.783 11.524 19.022 1.00 75.38 184 GLY A O 1
ATOM 1453 N N . ASP A 1 185 ? 1.931 9.444 18.993 1.00 78.62 185 ASP A N 1
ATOM 1454 C CA . ASP A 1 185 ? 2.702 8.874 20.117 1.00 78.62 185 ASP A CA 1
ATOM 1455 C C . ASP A 1 185 ? 2.619 9.662 21.442 1.00 78.62 185 ASP A C 1
ATOM 1457 O O . ASP A 1 185 ? 3.528 9.617 22.277 1.00 78.62 185 ASP A O 1
ATOM 1461 N N . CYS A 1 186 ? 1.526 10.395 21.653 1.00 76.50 186 CYS A N 1
ATOM 1462 C CA . CYS A 1 186 ? 1.347 11.252 22.827 1.00 76.50 186 CYS A CA 1
ATOM 1463 C C . CYS A 1 186 ? 0.077 10.950 23.609 1.00 76.50 186 CYS A C 1
ATOM 1465 O O . CYS A 1 186 ? 0.064 11.061 24.835 1.00 76.50 186 CYS A O 1
ATOM 1467 N N . GLU A 1 187 ? -0.996 10.600 22.913 1.00 83.38 187 GLU A N 1
ATOM 1468 C CA . GLU A 1 187 ? -2.324 10.530 23.505 1.00 83.38 187 GLU A CA 1
ATOM 1469 C C . GLU A 1 187 ? -3.170 9.439 22.853 1.00 83.38 187 GLU A C 1
ATOM 1471 O O . GLU A 1 187 ? -2.753 8.774 21.904 1.00 83.38 187 GLU A O 1
ATOM 1476 N N . THR A 1 188 ? -4.376 9.249 23.381 1.00 84.06 188 THR A N 1
ATOM 1477 C CA . THR A 1 188 ? -5.379 8.381 22.766 1.00 84.06 188 THR A CA 1
ATOM 1478 C C . THR A 1 188 ? -6.611 9.197 22.421 1.00 84.06 188 THR A C 1
ATOM 1480 O O . THR A 1 188 ? -6.999 10.102 23.158 1.00 84.06 188 THR A O 1
ATOM 1483 N N . GLY A 1 189 ? -7.217 8.876 21.287 1.00 84.19 189 GLY A N 1
ATOM 1484 C CA . GLY A 1 189 ? -8.432 9.495 20.795 1.00 84.19 189 GLY A CA 1
ATOM 1485 C C . GLY A 1 189 ? -9.510 8.464 20.527 1.00 84.19 189 GLY A C 1
ATOM 1486 O O . GLY A 1 189 ? -9.244 7.274 20.350 1.00 84.19 189 GLY A O 1
ATOM 1487 N N . ARG A 1 190 ? -10.745 8.955 20.463 1.00 94.00 190 ARG A N 1
ATOM 1488 C CA . ARG A 1 190 ? -11.910 8.182 20.050 1.00 94.00 190 ARG A CA 1
ATOM 1489 C C . ARG A 1 190 ? -12.736 9.003 19.074 1.00 94.00 190 ARG A C 1
ATOM 1491 O O . ARG A 1 190 ? -13.033 10.162 19.360 1.00 94.00 190 ARG A O 1
ATOM 1498 N N . ILE A 1 191 ? -13.152 8.375 17.985 1.00 94.88 191 ILE A N 1
ATOM 1499 C CA . ILE A 1 191 ? -14.160 8.906 17.064 1.00 94.88 191 ILE A CA 1
ATOM 1500 C C . ILE A 1 191 ? -15.284 7.894 16.899 1.00 94.88 191 ILE A C 1
ATOM 1502 O O . ILE A 1 191 ? -15.081 6.701 17.110 1.00 94.88 191 ILE A O 1
ATOM 1506 N N . THR A 1 192 ? -16.463 8.370 16.518 1.00 96.75 192 THR A N 1
ATOM 1507 C CA . THR A 1 192 ? -17.581 7.503 16.146 1.00 96.75 192 THR A CA 1
ATOM 1508 C C . THR A 1 192 ? -17.686 7.482 14.627 1.00 96.75 192 THR A C 1
ATOM 1510 O O . THR A 1 192 ? -17.815 8.535 14.004 1.00 96.75 192 THR A O 1
ATOM 1513 N N . ILE A 1 193 ? -17.638 6.290 14.041 1.00 96.12 193 ILE A N 1
ATOM 1514 C CA . ILE A 1 193 ? -17.719 6.061 12.593 1.00 96.12 193 ILE A CA 1
ATOM 1515 C C . ILE A 1 193 ? -18.850 5.080 12.284 1.00 96.12 193 ILE A C 1
ATOM 1517 O O . ILE A 1 193 ? -19.348 4.383 13.173 1.00 96.12 193 ILE A O 1
ATOM 1521 N N . ASP A 1 194 ? -19.266 5.020 11.025 1.00 95.88 194 ASP A N 1
ATOM 1522 C CA . ASP A 1 194 ? -20.194 3.981 10.577 1.00 95.88 194 ASP A CA 1
ATOM 1523 C C . ASP A 1 194 ? -19.534 2.598 10.665 1.00 95.88 194 ASP A C 1
ATOM 1525 O O . ASP A 1 194 ? -18.309 2.487 10.614 1.00 95.88 194 ASP A O 1
ATOM 1529 N N . TYR A 1 195 ? -20.333 1.541 10.841 1.00 94.88 195 TYR A N 1
ATOM 1530 C CA . TYR A 1 195 ? -19.809 0.187 11.015 1.00 94.88 195 TYR A CA 1
ATOM 1531 C C . TYR A 1 195 ? -19.009 -0.256 9.777 1.00 94.88 195 TYR A C 1
ATOM 1533 O O . TYR A 1 195 ? -19.608 -0.488 8.723 1.00 94.88 195 TYR A O 1
ATOM 1541 N N . PRO A 1 196 ? -17.675 -0.425 9.878 1.00 93.38 196 PRO A N 1
ATOM 1542 C CA . PRO A 1 196 ? -16.832 -0.593 8.696 1.00 93.38 196 PRO A CA 1
ATOM 1543 C C . PRO A 1 196 ? -16.931 -1.989 8.068 1.00 93.38 196 PRO A C 1
ATOM 1545 O O . PRO A 1 196 ? -16.388 -2.219 6.995 1.00 93.38 196 PRO A O 1
ATOM 1548 N N . PHE A 1 197 ? -17.636 -2.923 8.712 1.00 93.31 197 PHE A N 1
ATOM 1549 C CA . PHE A 1 197 ? -17.835 -4.289 8.218 1.00 93.31 197 PHE A CA 1
ATOM 1550 C C . PHE A 1 197 ? -19.303 -4.578 7.875 1.00 93.31 197 PHE A C 1
ATOM 1552 O O . PHE A 1 197 ? -19.732 -5.735 7.868 1.00 93.31 197 PHE A O 1
ATOM 1559 N N . ALA A 1 198 ? -20.101 -3.536 7.614 1.00 91.00 198 ALA A N 1
ATOM 1560 C CA . ALA A 1 198 ? -21.489 -3.689 7.197 1.00 91.00 198 ALA A CA 1
ATOM 1561 C C . ALA A 1 198 ? -21.587 -4.617 5.973 1.00 91.00 198 ALA A C 1
ATOM 1563 O O . ALA A 1 198 ? -20.929 -4.393 4.965 1.00 91.00 198 ALA A O 1
ATOM 1564 N N . GLY A 1 199 ? -22.399 -5.673 6.076 1.00 90.81 199 GLY A N 1
ATOM 1565 C CA . GLY A 1 199 ? -22.521 -6.710 5.042 1.00 90.81 199 GLY A CA 1
ATOM 1566 C C . GLY A 1 199 ? -21.645 -7.954 5.250 1.00 90.81 199 GLY A C 1
ATOM 1567 O O . GLY A 1 199 ? -21.877 -8.952 4.574 1.00 90.81 199 GLY A O 1
ATOM 1568 N N . HIS A 1 200 ? -20.716 -7.948 6.217 1.00 89.31 200 HIS A N 1
ATOM 1569 C CA . HIS A 1 200 ? -19.739 -9.035 6.423 1.00 89.31 200 HIS A CA 1
ATOM 1570 C C . HIS A 1 200 ? -19.838 -9.745 7.781 1.00 89.31 200 HIS A C 1
ATOM 1572 O O . HIS A 1 200 ? -19.011 -10.598 8.094 1.00 89.31 200 HIS A O 1
ATOM 1578 N N . GLY A 1 201 ? -20.861 -9.434 8.579 1.00 86.00 201 GLY A N 1
ATOM 1579 C CA . GLY A 1 201 ? -21.105 -10.049 9.886 1.00 86.00 201 GLY A CA 1
ATOM 1580 C C . GLY A 1 201 ? -21.060 -9.038 11.027 1.00 86.00 201 GLY A C 1
ATOM 1581 O O . GLY A 1 201 ? -21.252 -7.848 10.803 1.00 86.00 201 GLY A O 1
ATOM 1582 N N . LEU A 1 202 ? -20.861 -9.530 12.252 1.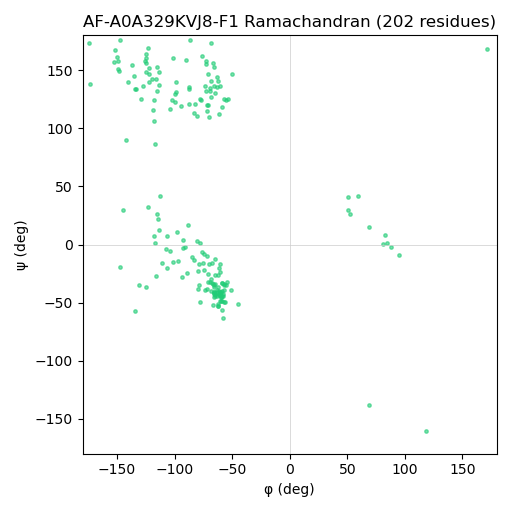00 83.12 202 LEU A N 1
ATOM 1583 C CA . LEU A 1 202 ? -20.696 -8.723 13.463 1.00 83.12 202 LEU A CA 1
ATOM 1584 C C . LEU A 1 202 ? -19.290 -8.928 14.033 1.00 83.12 202 LEU A C 1
ATOM 1586 O O . LEU A 1 202 ? -18.694 -9.991 13.862 1.00 83.12 202 LEU A O 1
ATOM 1590 N N . LEU A 1 203 ? -18.783 -7.916 14.739 1.00 76.75 203 LEU A N 1
ATOM 1591 C CA . LEU A 1 203 ? -17.591 -8.068 15.574 1.00 76.75 203 LEU A CA 1
ATOM 1592 C C . LEU A 1 203 ? -17.946 -8.947 16.775 1.00 76.75 203 LEU A C 1
ATOM 1594 O O . LEU A 1 203 ? -18.982 -8.721 17.403 1.00 76.75 203 LEU A O 1
ATOM 1598 N N . VAL A 1 204 ? -17.103 -9.941 17.055 1.00 63.59 204 VAL A N 1
ATOM 1599 C CA . VAL A 1 204 ? -17.266 -10.899 18.160 1.00 63.59 204 VAL A CA 1
ATOM 1600 C C . VAL A 1 204 ? -16.256 -10.602 19.254 1.00 63.59 204 VAL A C 1
ATOM 1602 O O . VAL A 1 204 ? -15.092 -10.316 18.894 1.00 63.59 204 VAL A O 1
#

Foldseek 3Di:
DDDDPPDCDPDPPLNDDAALVSLLVLLVVLLVLLCLQPPPPRPNDVPPVSVVSSLVSLLCCLVRPQHPVDDDHDDPCSNPPRNVVSLVSNCVSCVVVDDPVSCVSSVRPPQFDADPVRDTAGAAFDWDWDADPVVRDTHLIDGFGWLVQWDDDDAPDPNQQTDWAFPDWDQDPVQWIWTWTDGNVPDITTDITHDSCVPPDDDD

pLDDT: mean 84.91, std 11.79, range [44.66, 98.38]

Nearest PDB structures (foldseek):
  6q50-assembly1_A  TM=9.777E-01  e=2.818E-10  Leishmania mexicana MHOM/GT/2001/U1103
  6q4w-assembly1_B  TM=9.434E-01  e=2.818E-10  Leishmania mexicana MHOM/GT/2001/U1103
  6q4w-assembly1_A  TM=9.382E-01  e=4.203E-10  Leishmania mexicana MHOM/GT/2001/U1103
  6q4z-assembly1_A  TM=9.520E-01  e=2.930E-09  Leishmania mexicana MHOM/GT/2001/U1103
  6q4y-assembly1_A  TM=9.546E-01  e=3.683E-09  Leishmania mexicana MHOM/GT/2001/U1103

Radius of gyration: 19.15 Å; Cα contacts (8 Å, |Δi|>4): 298; chains: 1; bounding box: 49×49×47 Å

Secondary structure (DSSP, 8-state):
----TT-S-SSTT---SS-THHHHHHHHHHHHHHHHHHSTT-TTTT-HHHHHHHHHHHHHHHHHTSSTTSPP-S-HHIIIIIHHHHHHHHHHHHTTTS-HHHHHHH-SSTTEEE-TT--EEEEE-EEEEEEETTTTEEEEEEEEE-GGGSPP---SSGGGTEEEEEEEEEE-TTS-EEEEEEETTTEEEEEEE--TTTTS----

Mean predicted aligned error: 12.41 Å

Sequence (204 aa):
MVKTAERTTLWAGLEGTSNPAQISTTYGNLKAMTLAYKVKGSSLQGNEALKNDIINGLDWMYHNRYNPSIATYGNWWEWEIGTPLQLNDIVTLLYHDLTPGEIGNNWPHFLQGKDSGGQELKVYLNMSFVFDPERREFMDMQIIGTRSCYPPGPAKMPDLTDCVFTSGIVLREDGKVDLYSGLGDCETGRITIDYPFAGHGLLV